Protein AF-A0AAW1QGI3-F1 (afdb_monomer)

Foldseek 3Di:
DDPVVVVVVVVVVVVVVVVVVVVVVVVVVVVVVVVVVPPDDDDDDDDDDDDDDDDDDDDDDDDDDDDDDDDDDDDDDDDDDDDDDDDDDDDDDDDDDDDDDDDDDDDDDDDDDDDDDPDDDDPDDDDDDPDCVVVVVVVVVVVPDDDDDPPPPPDDDDDDDDPPPVPVVVVVVVVVVVVVVVVVVVVVVVVVVVVVVVVVVVVVVVVVVVVVVVVVVVVVVVVVVVVVVVVVVVVVVVVVLVVLLVVLLVVLCVLCVPPPALCSSCVSVVQDQDPPDPDRDPVSSVVSLVVLLVVLPLVVCVVPPSNSSSNSVSSNVVSVVRVVD

Sequence (325 aa):
MNLGTICQDFMHQADALEELCGAYEAALCMVRGIGAKLQVEPGLGRPVAAAARAQPKPMKSQADTTTSIAPQAGGLESCVAAPTTAAQFGKGPASTAAGGPASQALNEPPGASDNAPPAATASGSGAFVPDRRAAAAKEAEAAKQAPSHPAGHVAMPAKVQTVQGGVVELQRETAWQEAGYAELEADEWERRRLEVARQAEEARRLKKQRRQAAETQQRLTARLEDHRAALAHQQSQAVEKDRLRTIVRQRLQKKVARAKTMHAVLCALGIPVAQGTLVVTKDLVQKAYKKALLQYHPDRHASKPLEVQIECEEIFKLLNSRAAR

Structure (mmCIF, N/CA/C/O backbone):
data_AF-A0AAW1QGI3-F1
#
_entry.id   AF-A0AAW1QGI3-F1
#
loop_
_atom_site.group_PDB
_atom_site.id
_atom_site.type_symbol
_atom_site.label_atom_id
_atom_site.label_alt_id
_atom_site.label_comp_id
_atom_site.label_asym_id
_atom_site.label_entity_id
_atom_site.label_seq_id
_atom_site.pdbx_PDB_ins_code
_atom_site.Cartn_x
_atom_site.Cartn_y
_atom_site.Cartn_z
_atom_site.occupancy
_atom_site.B_iso_or_equiv
_atom_site.auth_seq_id
_atom_site.auth_comp_id
_atom_site.auth_asym_id
_atom_site.auth_atom_id
_atom_site.pdbx_PDB_model_num
ATOM 1 N N . MET A 1 1 ? 19.479 19.349 30.904 1.00 54.00 1 MET A N 1
ATOM 2 C CA . MET A 1 1 ? 19.368 19.870 29.524 1.00 54.00 1 MET A CA 1
ATOM 3 C C . MET A 1 1 ? 18.654 21.207 29.604 1.00 54.00 1 MET A C 1
ATOM 5 O O . MET A 1 1 ? 17.590 21.262 30.208 1.00 54.00 1 MET A O 1
ATOM 9 N N . ASN A 1 2 ? 19.284 22.282 29.130 1.00 65.06 2 ASN A N 1
ATOM 10 C CA . ASN A 1 2 ? 18.757 23.643 29.252 1.00 65.06 2 ASN A CA 1
ATOM 11 C C . ASN A 1 2 ? 17.680 23.879 28.188 1.00 65.06 2 ASN A C 1
ATOM 13 O O . ASN A 1 2 ? 17.978 23.819 26.999 1.00 65.06 2 ASN A O 1
ATOM 17 N N . LEU A 1 3 ? 16.442 24.167 28.604 1.00 66.31 3 LEU A N 1
ATOM 18 C CA . LEU A 1 3 ? 15.338 24.451 27.675 1.00 66.31 3 LEU A CA 1
ATOM 19 C C . LEU A 1 3 ? 15.604 25.680 26.785 1.00 66.31 3 LEU A C 1
ATOM 21 O O . LEU A 1 3 ? 15.048 25.767 25.697 1.00 66.31 3 LEU A O 1
ATOM 25 N N . GLY A 1 4 ? 16.478 26.599 27.210 1.00 72.75 4 GLY A N 1
ATOM 26 C CA . GLY A 1 4 ? 16.831 27.787 26.426 1.00 72.75 4 GLY A CA 1
ATOM 27 C C . GLY A 1 4 ? 17.561 27.479 25.114 1.00 72.75 4 GLY A C 1
ATOM 28 O O . GLY A 1 4 ? 17.330 28.164 24.124 1.00 72.75 4 GLY A O 1
ATOM 29 N N . THR A 1 5 ? 18.387 26.429 25.075 1.00 70.44 5 THR A N 1
ATOM 30 C CA . THR A 1 5 ? 19.171 26.077 23.877 1.00 70.44 5 THR A CA 1
ATOM 31 C C . THR A 1 5 ? 18.285 25.452 22.795 1.00 70.44 5 THR A C 1
ATOM 33 O O . THR A 1 5 ? 18.429 25.763 21.622 1.00 70.44 5 THR A O 1
ATOM 36 N N . ILE A 1 6 ? 17.276 24.672 23.200 1.00 74.38 6 ILE A N 1
ATOM 37 C CA . ILE A 1 6 ? 16.330 24.025 22.275 1.00 74.38 6 ILE A CA 1
ATOM 38 C C . ILE A 1 6 ? 15.484 25.070 21.527 1.00 74.38 6 ILE A C 1
ATOM 40 O O . ILE A 1 6 ? 15.207 24.905 20.343 1.00 74.38 6 ILE A O 1
ATOM 44 N N . CYS A 1 7 ? 15.096 26.166 22.187 1.00 71.44 7 CYS A N 1
ATOM 45 C CA . CYS A 1 7 ? 14.336 27.231 21.528 1.00 71.44 7 CYS A CA 1
ATOM 46 C C . CYS A 1 7 ? 15.173 28.025 20.512 1.00 71.44 7 CYS A C 1
ATOM 48 O O . CYS A 1 7 ? 14.628 28.452 19.498 1.00 71.44 7 CYS A O 1
ATOM 50 N N . GLN A 1 8 ? 16.476 28.214 20.754 1.00 74.12 8 GLN A N 1
ATOM 51 C CA . GLN A 1 8 ? 17.360 28.891 19.795 1.00 74.12 8 GLN A CA 1
ATOM 52 C C . GLN A 1 8 ? 17.588 28.049 18.538 1.00 74.12 8 GLN A C 1
ATOM 54 O O . GLN A 1 8 ? 17.517 28.584 17.433 1.00 74.12 8 GLN A O 1
ATOM 59 N N . ASP A 1 9 ? 17.756 26.735 18.692 1.00 76.88 9 ASP A N 1
ATOM 60 C CA . ASP A 1 9 ? 17.926 25.827 17.554 1.00 76.88 9 ASP A CA 1
ATOM 61 C C . ASP A 1 9 ? 16.659 25.763 16.680 1.00 76.88 9 ASP A C 1
ATOM 63 O O . ASP A 1 9 ? 16.749 25.747 15.451 1.00 76.88 9 ASP A O 1
ATOM 67 N N . PHE A 1 10 ? 15.469 25.812 17.294 1.00 81.69 10 PHE A N 1
ATOM 68 C CA . PHE A 1 10 ? 14.198 25.870 16.563 1.00 81.69 10 PHE A CA 1
ATOM 69 C C . PHE A 1 10 ? 14.004 27.182 15.794 1.00 81.69 10 PHE A C 1
ATOM 71 O O . PHE A 1 10 ? 13.477 27.155 14.682 1.00 81.69 10 PHE A O 1
ATOM 78 N N . MET A 1 11 ? 14.429 28.320 16.354 1.00 79.31 11 MET A N 1
ATOM 79 C CA . MET A 1 11 ? 14.331 29.613 15.662 1.00 79.31 11 MET A CA 1
ATOM 80 C C . MET A 1 11 ? 15.295 29.678 14.472 1.00 79.31 11 MET A C 1
ATOM 82 O O . MET A 1 11 ? 14.885 30.056 13.381 1.00 79.31 11 MET A O 1
ATOM 86 N N . HIS A 1 12 ? 16.528 29.186 14.625 1.00 81.12 12 HIS A N 1
ATOM 87 C CA . HIS A 1 12 ? 17.472 29.113 13.506 1.00 81.12 12 HIS A CA 1
ATOM 88 C C . HIS A 1 12 ? 17.032 28.144 12.399 1.00 81.12 12 HIS A C 1
ATOM 90 O O . HIS A 1 12 ? 17.289 28.396 11.222 1.00 81.12 12 HIS A O 1
ATOM 96 N N . GLN A 1 13 ? 16.338 27.053 12.742 1.00 77.44 13 GLN A N 1
ATOM 97 C CA . GLN A 1 13 ? 15.732 26.177 11.737 1.00 77.44 13 GLN A CA 1
ATOM 98 C C . GLN A 1 13 ? 14.548 26.823 11.009 1.00 77.44 13 GLN A C 1
ATOM 100 O O . GLN A 1 13 ? 14.342 26.519 9.835 1.00 77.44 13 GLN A O 1
ATOM 105 N N . ALA A 1 14 ? 13.785 27.701 11.664 1.00 79.25 14 ALA A N 1
ATOM 106 C CA . ALA A 1 14 ? 12.694 28.427 11.018 1.00 79.25 14 ALA A CA 1
ATOM 107 C C . ALA A 1 14 ? 13.225 29.441 9.989 1.00 79.25 14 ALA A C 1
ATOM 109 O O . ALA A 1 14 ? 12.765 29.430 8.848 1.00 79.25 14 ALA A O 1
ATOM 110 N N . ASP A 1 15 ? 14.256 30.214 10.343 1.00 81.88 15 ASP A N 1
ATOM 111 C CA . ASP A 1 15 ? 14.869 31.201 9.439 1.00 81.88 15 ASP A CA 1
ATOM 112 C C . ASP A 1 15 ? 15.478 30.534 8.189 1.00 81.88 15 ASP A C 1
ATOM 114 O O . ASP A 1 15 ? 15.302 31.001 7.063 1.00 81.88 15 ASP A O 1
ATOM 118 N N . ALA A 1 16 ? 16.120 29.371 8.356 1.00 80.44 16 ALA A N 1
ATOM 119 C CA . ALA A 1 16 ? 16.678 28.608 7.237 1.00 80.44 16 ALA A CA 1
ATOM 120 C C . ALA A 1 16 ? 15.603 28.073 6.265 1.00 80.44 16 ALA A C 1
ATOM 122 O O . ALA A 1 16 ? 15.868 27.889 5.074 1.00 80.44 16 ALA A O 1
ATOM 123 N N . LEU A 1 17 ? 14.385 27.809 6.752 1.00 82.25 17 LEU A N 1
ATOM 124 C CA . LEU A 1 17 ? 13.274 27.360 5.910 1.00 82.25 17 LEU A CA 1
ATOM 125 C C . LEU A 1 17 ? 12.648 28.513 5.116 1.00 82.25 17 LEU A C 1
ATOM 127 O O . LEU A 1 17 ? 12.213 28.285 3.984 1.00 82.25 17 LEU A O 1
ATOM 131 N N . GLU A 1 18 ? 12.637 29.736 5.650 1.00 82.38 18 GLU A N 1
ATOM 132 C CA . GLU A 1 18 ? 12.154 30.911 4.915 1.00 82.38 18 GLU A CA 1
ATOM 133 C C . GLU A 1 18 ? 13.069 31.263 3.731 1.00 82.38 18 GLU A C 1
ATOM 135 O O . GLU A 1 18 ? 12.572 31.511 2.627 1.00 82.38 18 GLU A O 1
ATOM 140 N N . GLU A 1 19 ? 14.394 31.171 3.897 1.00 83.12 19 GLU A N 1
ATOM 141 C CA . GLU A 1 19 ? 15.346 31.389 2.794 1.00 83.12 19 GLU A CA 1
ATOM 142 C C . GLU A 1 19 ? 15.188 30.356 1.664 1.00 83.12 19 GLU A C 1
ATOM 144 O O . GLU A 1 19 ? 15.208 30.700 0.476 1.00 83.12 19 GLU A O 1
ATOM 149 N N . LEU A 1 20 ? 14.962 29.084 2.014 1.00 85.62 20 LEU A N 1
ATOM 150 C CA . LEU A 1 20 ? 14.713 28.019 1.037 1.00 85.62 20 LEU A CA 1
ATOM 151 C C . LEU A 1 20 ? 13.386 28.210 0.292 1.00 85.62 20 LEU A C 1
ATOM 153 O O . LEU A 1 20 ? 13.306 27.925 -0.908 1.00 85.62 20 LEU A O 1
ATOM 157 N N . CYS A 1 21 ? 12.356 28.714 0.975 1.00 82.50 21 CYS A N 1
ATOM 158 C CA . CYS A 1 21 ? 11.059 28.992 0.365 1.00 82.50 21 CYS A CA 1
ATOM 159 C C . CYS A 1 21 ? 11.164 30.135 -0.661 1.00 82.50 21 CYS A C 1
ATOM 161 O O . CYS A 1 21 ? 10.692 29.998 -1.793 1.00 82.50 21 CYS A O 1
ATOM 163 N N . GLY A 1 22 ? 11.886 31.212 -0.325 1.00 85.31 22 GLY A N 1
ATOM 164 C CA . GLY A 1 22 ? 12.140 32.326 -1.246 1.00 85.31 22 GLY A CA 1
ATOM 165 C C . GLY A 1 22 ? 12.940 31.916 -2.490 1.00 85.31 22 GLY A C 1
ATOM 166 O O . GLY A 1 22 ? 12.602 32.302 -3.614 1.00 85.31 22 GLY A O 1
ATOM 167 N N . ALA A 1 23 ? 13.961 31.068 -2.325 1.00 84.19 23 ALA A N 1
ATOM 168 C CA . ALA A 1 23 ? 14.739 30.543 -3.449 1.00 84.19 23 ALA A CA 1
ATOM 169 C C . ALA A 1 23 ? 13.893 29.667 -4.397 1.00 84.19 23 ALA A C 1
ATOM 171 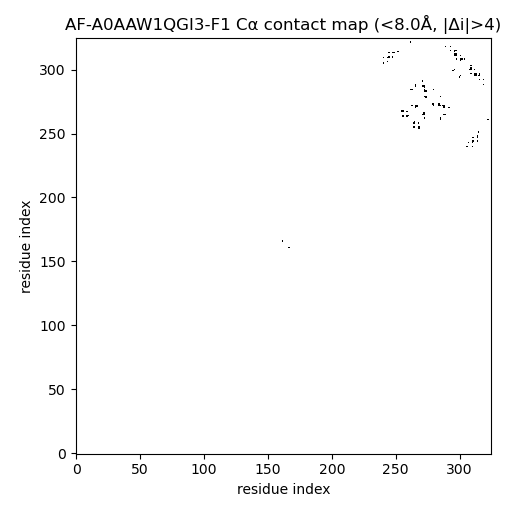O O . ALA A 1 23 ? 14.067 29.715 -5.620 1.00 84.19 23 ALA A O 1
ATOM 172 N N . TYR A 1 24 ? 12.947 28.895 -3.852 1.00 86.75 24 TYR A N 1
ATOM 173 C CA . TYR A 1 24 ? 12.042 28.054 -4.637 1.00 86.75 24 TYR A CA 1
ATOM 174 C C . TYR A 1 24 ? 11.044 28.879 -5.466 1.00 86.75 24 TYR A C 1
ATOM 176 O O . TYR A 1 24 ? 10.828 28.583 -6.646 1.00 86.75 24 TYR A O 1
ATOM 184 N N . GLU A 1 25 ? 10.486 29.955 -4.905 1.00 84.81 25 GLU A N 1
ATOM 185 C CA . GLU A 1 25 ? 9.600 30.859 -5.651 1.00 84.81 25 GLU A CA 1
ATOM 186 C C . GLU A 1 25 ? 10.334 31.600 -6.778 1.00 84.81 25 GLU A C 1
ATOM 188 O O . GLU A 1 25 ? 9.817 31.692 -7.898 1.00 84.81 25 GLU A O 1
ATOM 193 N N . ALA A 1 26 ? 11.570 32.048 -6.536 1.00 81.12 26 ALA A N 1
ATOM 194 C CA . ALA A 1 26 ? 12.405 32.660 -7.568 1.00 81.12 26 ALA A CA 1
ATOM 195 C C . ALA A 1 26 ? 12.704 31.683 -8.725 1.00 81.12 26 ALA A C 1
ATOM 197 O O . ALA A 1 26 ? 12.610 32.052 -9.902 1.00 81.12 26 ALA A O 1
ATOM 198 N N . ALA A 1 27 ? 12.989 30.414 -8.411 1.00 82.75 27 ALA A N 1
ATOM 199 C CA . ALA A 1 27 ? 13.203 29.369 -9.410 1.00 82.75 27 ALA A CA 1
ATOM 200 C C . ALA A 1 27 ? 11.931 29.067 -10.226 1.00 82.75 27 ALA A C 1
ATOM 202 O O . ALA A 1 27 ? 11.991 28.949 -11.453 1.00 82.75 27 ALA A O 1
ATOM 203 N N . LEU A 1 28 ? 10.760 29.008 -9.582 1.00 84.06 28 LEU A N 1
ATOM 204 C CA . LEU A 1 28 ? 9.477 28.846 -10.276 1.00 84.06 28 LEU A CA 1
ATOM 205 C C . LEU A 1 28 ? 9.153 30.033 -11.194 1.00 84.06 28 LEU A C 1
ATOM 207 O O . LEU A 1 28 ? 8.600 29.836 -12.281 1.00 84.06 28 LEU A O 1
ATOM 211 N N . CYS A 1 29 ? 9.519 31.252 -10.795 1.00 75.25 29 CYS A N 1
ATOM 212 C CA . CYS A 1 29 ? 9.342 32.450 -11.612 1.00 75.25 29 CYS A CA 1
ATOM 213 C C . CYS A 1 29 ? 10.217 32.406 -12.880 1.00 75.25 29 CYS A C 1
ATOM 215 O O . CYS A 1 29 ? 9.732 32.695 -13.975 1.00 75.25 29 CYS A O 1
ATOM 217 N N . MET A 1 30 ? 11.463 31.926 -12.773 1.00 78.69 30 MET A N 1
ATOM 218 C CA . MET A 1 30 ? 12.348 31.713 -13.929 1.00 78.69 30 MET A CA 1
ATOM 219 C C . MET A 1 30 ? 11.793 30.666 -14.907 1.00 78.69 30 MET A C 1
ATOM 221 O O . MET A 1 30 ? 11.781 30.894 -16.117 1.00 78.69 30 MET A O 1
ATOM 225 N N . VAL A 1 31 ? 11.269 29.543 -14.404 1.00 73.75 31 VAL A N 1
ATOM 226 C CA . VAL A 1 31 ? 10.672 28.494 -15.254 1.00 73.75 31 VAL A CA 1
ATOM 227 C C . VAL A 1 31 ? 9.411 29.001 -15.964 1.00 73.75 31 VAL A C 1
ATOM 229 O O . VAL A 1 31 ? 9.215 28.729 -17.150 1.00 73.75 31 VAL A O 1
ATOM 232 N N . ARG A 1 32 ? 8.575 29.797 -15.284 1.00 75.81 32 ARG A N 1
ATOM 233 C CA . ARG A 1 32 ? 7.386 30.420 -15.894 1.00 75.81 32 ARG A CA 1
ATOM 234 C C . ARG A 1 32 ? 7.742 31.502 -16.917 1.00 75.81 32 ARG A C 1
ATOM 236 O O . ARG A 1 32 ? 7.089 31.576 -17.957 1.00 75.81 32 ARG A O 1
ATOM 243 N N . GLY A 1 33 ? 8.796 32.284 -16.680 1.00 63.44 33 GLY A N 1
ATOM 244 C CA . GLY A 1 33 ? 9.284 33.301 -17.617 1.00 63.44 33 GLY A CA 1
ATOM 245 C C . GLY A 1 33 ? 9.781 32.724 -18.949 1.00 63.44 33 GLY A C 1
ATOM 246 O O . GLY A 1 33 ? 9.613 33.353 -19.994 1.00 63.44 33 GLY A O 1
ATOM 247 N N . ILE A 1 34 ? 10.318 31.499 -18.944 1.00 60.97 34 ILE A N 1
ATOM 248 C CA . ILE A 1 34 ? 10.750 30.800 -20.167 1.00 60.97 34 ILE A CA 1
ATOM 249 C C . ILE A 1 34 ? 9.542 30.342 -21.010 1.00 60.97 34 ILE A C 1
ATOM 251 O O . ILE A 1 34 ? 9.609 30.358 -22.238 1.00 60.97 34 ILE A O 1
ATOM 255 N N . GLY A 1 35 ? 8.405 30.018 -20.382 1.00 51.53 35 GLY A N 1
ATOM 256 C CA . GLY A 1 35 ? 7.177 29.619 -21.084 1.00 51.53 35 GLY A CA 1
ATOM 257 C C . GLY A 1 35 ? 6.480 30.755 -21.845 1.00 51.53 35 GLY A C 1
ATOM 258 O O . GLY A 1 35 ? 5.826 30.502 -22.853 1.00 51.53 35 GLY A O 1
ATOM 259 N N . ALA A 1 36 ? 6.651 32.010 -21.418 1.00 55.69 36 ALA A N 1
ATOM 260 C CA . ALA A 1 36 ? 5.991 33.163 -22.038 1.00 55.69 36 ALA A CA 1
ATOM 261 C C . ALA A 1 36 ? 6.662 33.654 -23.340 1.00 55.69 36 ALA A C 1
ATOM 263 O O . ALA A 1 36 ? 6.043 34.396 -24.098 1.00 55.69 36 ALA A O 1
ATOM 264 N N . LYS A 1 37 ? 7.902 33.229 -23.634 1.00 53.12 37 LYS A N 1
ATOM 265 C CA . LYS A 1 37 ? 8.626 33.587 -24.874 1.00 53.12 37 LYS A CA 1
ATOM 266 C C . LYS A 1 37 ? 8.434 32.599 -26.032 1.00 53.12 37 LYS A C 1
ATOM 268 O O . LYS A 1 37 ? 8.960 32.833 -27.114 1.00 53.12 37 LYS A O 1
ATOM 273 N N . LEU A 1 38 ? 7.656 31.534 -25.837 1.00 52.31 38 LEU A N 1
ATOM 274 C CA . LEU A 1 38 ? 7.237 30.599 -26.888 1.00 52.31 38 LEU A CA 1
ATOM 275 C C . LEU A 1 38 ? 5.790 30.892 -27.324 1.00 52.31 38 LEU A C 1
ATOM 277 O O . LEU A 1 38 ? 4.951 29.997 -27.375 1.00 52.31 38 LEU A O 1
ATOM 281 N N . GLN A 1 39 ? 5.477 32.155 -27.631 1.00 48.75 39 GLN A N 1
ATOM 282 C CA . GLN A 1 39 ? 4.303 32.452 -28.450 1.00 48.75 39 GLN A CA 1
ATOM 283 C C . GLN A 1 39 ? 4.646 32.123 -29.903 1.00 48.75 39 GLN A C 1
ATOM 285 O O . GLN A 1 39 ? 5.438 32.792 -30.559 1.00 48.75 39 GLN A O 1
ATOM 290 N N . VAL A 1 40 ? 4.088 31.004 -30.350 1.00 51.16 40 VAL A N 1
ATOM 291 C CA . VAL A 1 40 ? 4.116 30.521 -31.725 1.00 51.16 40 VAL A CA 1
ATOM 292 C C . VAL A 1 40 ? 3.245 31.449 -32.573 1.00 51.16 40 VAL A C 1
ATOM 294 O O . VAL A 1 40 ? 2.032 31.510 -32.381 1.00 51.16 40 VAL A O 1
ATOM 297 N N . GLU A 1 41 ? 3.876 32.162 -33.502 1.00 49.34 41 GLU A N 1
ATOM 298 C CA . GLU A 1 41 ? 3.230 32.920 -34.578 1.00 49.34 41 GLU A CA 1
ATOM 299 C C . GLU A 1 41 ? 2.279 32.012 -35.392 1.00 49.34 41 GLU A C 1
ATOM 301 O O . GLU A 1 41 ? 2.723 30.990 -35.932 1.00 49.34 41 GLU A O 1
ATOM 306 N N . PRO A 1 42 ? 0.978 32.339 -35.520 1.00 59.81 42 PRO A N 1
ATOM 307 C CA . PRO A 1 42 ? 0.049 31.572 -36.338 1.00 59.81 42 PRO A CA 1
ATOM 308 C C . PRO A 1 42 ? 0.119 32.062 -37.791 1.00 59.81 42 PRO A C 1
ATOM 310 O O . PRO A 1 42 ? -0.589 32.984 -38.187 1.00 59.81 42 PRO A O 1
ATOM 313 N N . GLY A 1 43 ? 0.975 31.440 -38.606 1.00 49.78 43 GLY A N 1
ATOM 314 C CA . GLY A 1 43 ? 1.178 31.837 -40.000 1.00 49.78 43 GLY A CA 1
ATOM 315 C C . GLY A 1 43 ? 1.169 30.674 -40.992 1.00 49.78 43 GLY A C 1
ATOM 316 O O . GLY A 1 43 ? 2.068 29.842 -40.979 1.00 49.78 43 GLY A O 1
ATOM 317 N N . LEU A 1 44 ? 0.199 30.722 -41.916 1.00 46.44 44 LEU A N 1
ATOM 318 C CA . LEU A 1 44 ? 0.128 30.033 -43.219 1.00 46.44 44 LEU A CA 1
ATOM 319 C C . LEU A 1 44 ? -0.379 28.579 -43.233 1.00 46.44 44 LEU A C 1
ATOM 321 O O . LEU A 1 44 ? 0.362 27.606 -43.362 1.00 46.44 44 LEU A O 1
ATOM 325 N N . GLY A 1 45 ? -1.709 28.462 -43.247 1.00 41.31 45 GLY A N 1
ATOM 326 C CA . GLY A 1 45 ? -2.412 27.272 -43.714 1.00 41.31 45 GLY A CA 1
ATOM 327 C C . GLY A 1 45 ? -2.228 27.050 -45.220 1.00 41.31 45 GLY A C 1
ATOM 328 O O . GLY A 1 45 ? -2.564 27.906 -46.037 1.00 41.31 45 GLY A O 1
ATOM 329 N N . ARG A 1 46 ? -1.729 25.865 -45.587 1.00 47.00 46 ARG A N 1
ATOM 330 C CA . ARG A 1 46 ? -1.871 25.282 -46.929 1.00 47.00 46 ARG A CA 1
ATOM 331 C C . ARG A 1 46 ? -3.159 24.449 -46.980 1.00 47.00 46 ARG A C 1
ATOM 333 O O . ARG A 1 46 ? -3.359 23.631 -46.082 1.00 47.00 46 ARG A O 1
ATOM 340 N N . PRO A 1 47 ? -4.003 24.580 -48.018 1.00 53.56 47 PRO A N 1
ATOM 341 C CA . PRO A 1 47 ? -5.160 23.710 -48.186 1.00 53.56 47 PRO A CA 1
ATOM 342 C C . PRO A 1 47 ? -4.705 22.315 -48.638 1.00 53.56 47 PRO A C 1
ATOM 344 O O . PRO A 1 47 ? -4.126 22.153 -49.712 1.00 53.56 47 PRO A O 1
ATOM 347 N N . VAL A 1 48 ? -4.960 21.300 -47.810 1.00 48.09 48 VAL A N 1
ATOM 348 C CA . VAL A 1 48 ? -4.807 19.890 -48.191 1.00 48.09 48 VAL A CA 1
ATOM 349 C C . VAL A 1 48 ? -6.106 19.445 -48.851 1.00 48.09 48 VAL A C 1
ATOM 351 O O . VAL A 1 48 ? -7.179 19.509 -48.252 1.00 48.09 48 VAL A O 1
ATOM 354 N N . ALA A 1 49 ? -5.990 19.031 -50.109 1.00 42.12 49 ALA A N 1
ATOM 355 C CA . ALA A 1 49 ? -7.075 18.510 -50.920 1.00 42.12 49 ALA A CA 1
ATOM 356 C C . ALA A 1 49 ? -7.763 17.312 -50.244 1.00 42.12 49 ALA A C 1
ATOM 358 O O . ALA A 1 49 ? -7.117 16.388 -49.746 1.00 42.12 49 ALA A O 1
ATOM 359 N N . ALA A 1 50 ? -9.094 17.342 -50.263 1.00 47.91 50 ALA A N 1
ATOM 360 C CA . ALA A 1 50 ? -9.966 16.283 -49.792 1.00 47.91 50 ALA A CA 1
ATOM 361 C C . ALA A 1 50 ? -9.792 15.014 -50.646 1.00 47.91 50 ALA A C 1
ATOM 363 O O . ALA A 1 50 ? -10.280 14.935 -51.772 1.00 47.91 50 ALA A O 1
ATOM 364 N N . ALA A 1 51 ? -9.115 14.005 -50.096 1.00 43.72 51 ALA A N 1
ATOM 365 C CA . ALA A 1 51 ? -9.139 12.652 -50.633 1.00 43.72 51 ALA A CA 1
ATOM 366 C C . ALA A 1 51 ? -10.414 11.946 -50.146 1.00 43.72 51 ALA A C 1
ATOM 368 O O . ALA A 1 51 ? -10.612 11.717 -48.951 1.00 43.72 51 ALA A O 1
ATOM 369 N N . ALA A 1 52 ? -11.294 11.646 -51.099 1.00 44.56 52 ALA A N 1
ATOM 370 C CA . ALA A 1 52 ? -12.565 10.972 -50.907 1.00 44.56 52 ALA A CA 1
ATOM 371 C C . ALA A 1 52 ? -12.396 9.615 -50.200 1.00 44.56 52 ALA A C 1
ATOM 373 O O . ALA A 1 52 ? -11.658 8.732 -50.638 1.00 44.56 52 ALA A O 1
ATOM 374 N N . ARG A 1 53 ? -13.126 9.455 -49.097 1.00 46.34 53 ARG A N 1
ATOM 375 C CA . ARG A 1 53 ? -13.210 8.236 -48.293 1.00 46.34 53 ARG A CA 1
ATOM 376 C C . ARG A 1 53 ? -14.144 7.245 -48.995 1.00 46.34 53 ARG A C 1
ATOM 378 O O . ARG A 1 53 ? -15.361 7.401 -48.952 1.00 46.34 53 ARG A O 1
ATOM 385 N N . ALA A 1 54 ? -13.571 6.241 -49.655 1.00 51.00 54 ALA A N 1
ATOM 386 C CA . ALA A 1 54 ? -14.311 5.116 -50.215 1.00 51.00 54 ALA A CA 1
ATOM 387 C C . ALA A 1 54 ? -14.922 4.262 -49.087 1.00 51.00 54 ALA A C 1
ATOM 389 O O . ALA A 1 54 ? -14.224 3.807 -48.181 1.00 51.00 54 ALA A O 1
ATOM 390 N N . GLN A 1 55 ? -16.240 4.073 -49.141 1.00 55.00 55 GLN A N 1
ATOM 391 C CA . GLN A 1 55 ? -17.011 3.193 -48.260 1.00 55.00 55 GLN A CA 1
ATOM 392 C C . GLN A 1 55 ? -16.770 1.717 -48.641 1.00 55.00 55 GLN A C 1
ATOM 394 O O . GLN A 1 55 ? -16.867 1.388 -49.828 1.00 55.00 55 GLN A O 1
ATOM 399 N N . PRO A 1 56 ? -16.503 0.801 -47.691 1.00 56.22 56 PRO A N 1
ATOM 400 C CA . PRO A 1 56 ? -16.500 -0.630 -47.977 1.00 56.22 56 PRO A CA 1
ATOM 401 C C . PRO A 1 56 ? -17.933 -1.177 -48.116 1.00 56.22 56 PRO A C 1
ATOM 403 O O . PRO A 1 56 ? -18.813 -0.894 -47.305 1.00 56.22 56 PRO A O 1
ATOM 406 N N . LYS A 1 57 ? -18.156 -1.974 -49.171 1.00 62.47 57 LYS A N 1
ATOM 407 C CA . LYS A 1 57 ? -19.415 -2.676 -49.482 1.00 62.47 57 LYS A CA 1
ATOM 408 C C . LYS A 1 57 ? -19.731 -3.763 -48.434 1.00 62.47 57 LYS A C 1
ATOM 410 O O . LYS A 1 57 ? -18.805 -4.454 -48.010 1.00 62.47 57 LYS A O 1
ATOM 415 N N . PRO A 1 58 ? -21.010 -3.999 -48.084 1.00 58.25 58 PRO A N 1
ATOM 416 C CA . PRO A 1 58 ? -21.404 -5.112 -47.221 1.00 58.25 58 PRO A CA 1
ATOM 417 C C . PRO A 1 58 ? -21.348 -6.450 -47.979 1.00 58.25 58 PRO A C 1
ATOM 419 O O . PRO A 1 58 ? -21.888 -6.578 -49.082 1.00 58.25 58 PRO A O 1
ATOM 422 N N . MET A 1 59 ? -20.688 -7.451 -47.388 1.00 53.88 59 MET A N 1
ATOM 423 C CA . MET A 1 59 ? -20.671 -8.823 -47.899 1.00 53.88 59 MET A CA 1
ATOM 424 C C . MET A 1 59 ? -21.979 -9.542 -47.562 1.00 53.88 59 MET A C 1
ATOM 426 O O . MET A 1 59 ? -22.515 -9.429 -46.462 1.00 53.88 59 MET A O 1
ATOM 430 N N . LYS A 1 60 ? -22.479 -10.273 -48.559 1.00 50.09 60 LYS A N 1
ATOM 431 C CA . LYS A 1 60 ? -23.688 -11.092 -48.528 1.00 50.09 60 LYS A CA 1
ATOM 432 C C . LYS A 1 60 ? -23.479 -12.315 -47.632 1.00 50.09 60 LYS A C 1
ATOM 434 O O . LYS A 1 60 ? -22.510 -13.047 -47.805 1.00 50.09 60 LYS A O 1
ATOM 439 N N . SER A 1 61 ? -24.426 -12.544 -46.730 1.00 52.31 61 SER A N 1
ATOM 440 C CA . SER A 1 61 ? -24.633 -13.799 -46.013 1.00 52.31 61 SER A CA 1
ATOM 441 C C . SER A 1 61 ? -25.114 -14.884 -46.980 1.00 52.31 61 SER A C 1
ATOM 443 O O . SER A 1 61 ? -26.130 -14.690 -47.651 1.00 52.31 61 SER A O 1
ATOM 445 N N . GLN A 1 62 ? -24.417 -16.017 -47.036 1.00 44.78 62 GLN A N 1
ATOM 446 C CA . GLN A 1 62 ? -24.963 -17.261 -47.579 1.00 44.78 62 GLN A CA 1
ATOM 447 C C . GLN A 1 62 ? -25.273 -18.213 -46.428 1.00 44.78 62 GLN A C 1
ATOM 449 O O . GLN A 1 62 ? -24.456 -18.414 -45.530 1.00 44.78 62 GLN A O 1
ATOM 454 N N . ALA A 1 63 ? -26.502 -18.712 -46.465 1.00 47.84 63 ALA A N 1
ATOM 455 C CA . ALA A 1 63 ? -27.034 -19.762 -45.627 1.00 47.84 63 ALA A CA 1
ATOM 456 C C . ALA A 1 63 ? -26.681 -21.149 -46.198 1.00 47.84 63 ALA A C 1
ATOM 458 O O . ALA A 1 63 ? -26.203 -21.265 -47.325 1.00 47.84 63 ALA A O 1
ATOM 459 N N . ASP A 1 64 ? -27.021 -22.154 -45.390 1.00 42.59 64 ASP A N 1
ATOM 460 C CA . ASP A 1 64 ? -27.267 -23.558 -45.727 1.00 42.59 64 ASP A CA 1
ATOM 461 C C . ASP A 1 64 ? -26.054 -24.492 -45.833 1.00 42.59 64 ASP A C 1
ATOM 463 O O . ASP A 1 64 ? -25.320 -24.509 -46.813 1.00 42.59 64 ASP A O 1
ATOM 467 N N . THR A 1 65 ? -25.916 -25.377 -44.838 1.00 47.16 65 THR A N 1
ATOM 468 C CA . THR A 1 65 ? -25.966 -26.834 -45.062 1.00 47.16 65 THR A CA 1
ATOM 469 C C . THR A 1 65 ? -26.294 -27.537 -43.744 1.00 47.16 65 THR A C 1
ATOM 471 O O . THR A 1 65 ? -25.500 -27.598 -42.806 1.00 47.16 65 THR A O 1
ATOM 474 N N . THR A 1 66 ? -27.507 -28.066 -43.702 1.00 45.09 66 THR A N 1
ATOM 475 C CA . THR A 1 66 ? -28.063 -28.991 -42.719 1.00 45.09 66 THR A CA 1
ATOM 476 C C . THR A 1 66 ? -27.559 -30.401 -43.043 1.00 45.09 66 THR A C 1
ATOM 478 O O . THR A 1 66 ? -27.849 -30.898 -44.127 1.00 45.09 66 THR A O 1
ATOM 481 N N . THR A 1 67 ? -26.874 -31.079 -42.116 1.00 51.69 67 THR A N 1
ATOM 482 C CA . THR A 1 67 ? -26.680 -32.540 -42.193 1.00 51.69 67 THR A CA 1
ATOM 483 C C . THR A 1 67 ? -27.185 -33.192 -40.916 1.00 51.69 67 THR A C 1
ATOM 485 O O . THR A 1 67 ? -26.626 -33.052 -39.832 1.00 51.69 67 THR A O 1
ATOM 488 N N . SER A 1 68 ? -28.298 -33.886 -41.119 1.00 41.06 68 SER A N 1
ATOM 489 C CA . SER A 1 68 ? -29.006 -34.808 -40.243 1.00 41.06 68 SER A CA 1
ATOM 490 C C . SER A 1 68 ? -28.224 -36.111 -40.075 1.00 41.06 68 SER A C 1
ATOM 492 O O . SER A 1 68 ? -27.910 -36.737 -41.084 1.00 41.06 68 SER A O 1
ATOM 494 N N . ILE A 1 69 ? -27.978 -36.552 -38.834 1.00 44.62 69 ILE A N 1
ATOM 495 C CA . ILE A 1 69 ? -27.829 -37.976 -38.487 1.00 44.62 69 ILE A CA 1
ATOM 496 C C . ILE A 1 69 ? -28.502 -38.208 -37.125 1.00 44.62 69 ILE A C 1
ATOM 498 O O . ILE A 1 69 ? -28.152 -37.591 -36.121 1.00 44.62 69 ILE A O 1
ATOM 502 N N . ALA A 1 70 ? -29.506 -39.082 -37.139 1.00 48.03 70 ALA A N 1
ATOM 503 C CA . ALA A 1 70 ? -30.330 -39.529 -36.019 1.00 48.03 70 ALA A CA 1
ATOM 504 C C . ALA A 1 70 ? -29.776 -40.853 -35.408 1.00 48.03 70 ALA A C 1
ATOM 506 O O . ALA A 1 70 ? -28.786 -41.383 -35.914 1.00 48.03 70 ALA A O 1
ATOM 507 N N . PRO A 1 71 ? -30.370 -41.379 -34.315 1.00 59.81 71 PRO A N 1
ATOM 508 C CA . PRO A 1 71 ? -29.688 -42.186 -33.299 1.00 59.81 71 PRO A CA 1
ATOM 509 C C . PRO A 1 71 ? -29.825 -43.707 -33.489 1.00 59.81 71 PRO A C 1
ATOM 511 O O . PRO A 1 71 ? -30.723 -44.182 -34.181 1.00 59.81 71 PRO A O 1
ATOM 514 N N . GLN A 1 72 ? -28.997 -44.476 -32.772 1.00 48.31 72 GLN A N 1
ATOM 515 C CA . GLN A 1 72 ? -29.276 -45.881 -32.465 1.00 48.31 72 GLN A CA 1
ATOM 516 C C . GLN A 1 72 ? -29.222 -46.150 -30.960 1.00 48.31 72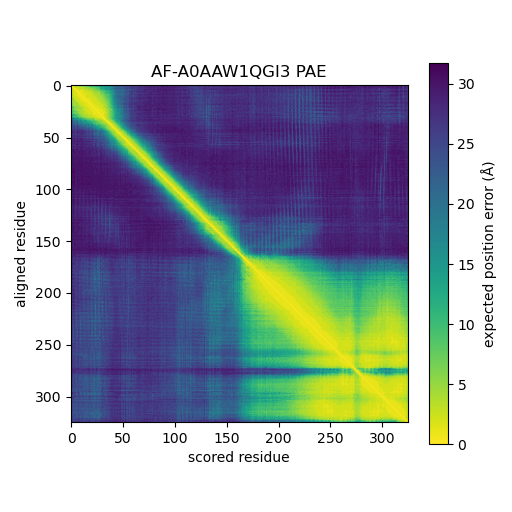 GLN A C 1
ATOM 518 O O . GLN A 1 72 ? -28.388 -45.618 -30.231 1.00 48.31 72 GLN A O 1
ATOM 523 N N . ALA A 1 73 ? -30.181 -46.969 -30.543 1.00 47.19 73 ALA A N 1
ATOM 524 C CA . ALA A 1 73 ? -30.446 -47.455 -29.204 1.00 47.19 73 ALA A CA 1
ATOM 525 C C . ALA A 1 73 ? -29.892 -48.878 -29.005 1.00 47.19 73 ALA A C 1
ATOM 527 O O . ALA A 1 73 ? -29.647 -49.592 -29.974 1.00 47.19 73 ALA A O 1
ATOM 528 N N . GLY A 1 74 ? -29.823 -49.299 -27.736 1.00 37.56 74 GLY A N 1
ATOM 529 C CA . GLY A 1 74 ? -29.571 -50.674 -27.277 1.00 37.56 74 GLY A CA 1
ATOM 530 C C . GLY A 1 74 ? -28.220 -50.795 -26.564 1.00 37.56 74 GLY A C 1
ATOM 531 O O . GLY A 1 74 ? -27.231 -50.271 -27.046 1.00 37.56 74 GLY A O 1
ATOM 532 N N . GLY A 1 75 ? -28.069 -51.429 -25.405 1.00 34.81 75 GLY A N 1
ATOM 533 C CA . GLY A 1 75 ? -28.976 -52.171 -24.539 1.00 34.81 75 GLY A CA 1
ATOM 534 C C . GLY A 1 75 ? -28.152 -52.777 -23.386 1.00 34.81 75 GLY A C 1
ATOM 535 O O . GLY A 1 75 ? -26.990 -53.102 -23.584 1.00 34.81 75 GLY A O 1
ATOM 536 N N . LEU A 1 76 ? -28.768 -52.833 -22.199 1.00 40.81 76 LEU A N 1
ATOM 537 C CA . LEU A 1 76 ? -28.666 -53.841 -21.124 1.00 40.81 76 LEU A CA 1
ATOM 538 C C . LEU A 1 76 ? -27.336 -54.593 -20.911 1.00 40.81 76 LEU A C 1
ATOM 540 O O . LEU A 1 76 ? -27.022 -55.411 -21.753 1.00 40.81 76 LEU A O 1
ATOM 544 N N . GLU A 1 77 ? -26.712 -54.439 -19.729 1.00 45.81 77 GLU A N 1
ATOM 545 C CA . GLU A 1 77 ? -26.277 -55.486 -18.756 1.00 45.81 77 GLU A CA 1
ATOM 546 C C . GLU A 1 77 ? -25.953 -54.730 -17.434 1.00 45.81 77 GLU A C 1
ATOM 548 O O . GLU A 1 77 ? -25.145 -53.810 -17.435 1.00 45.81 77 GLU A O 1
ATOM 553 N N . SER A 1 78 ? -26.701 -54.800 -16.324 1.00 42.47 78 SER A N 1
ATOM 554 C CA . SER A 1 78 ? -26.912 -55.898 -15.365 1.00 42.47 78 SER A CA 1
ATOM 555 C C . SER A 1 78 ? -25.623 -56.553 -14.854 1.00 42.47 78 SER A C 1
ATOM 557 O O . SER A 1 78 ? -25.194 -57.542 -15.429 1.00 42.47 78 SER A O 1
ATOM 559 N N . CYS A 1 79 ? -25.094 -56.093 -13.711 1.00 39.34 79 CYS A N 1
ATOM 560 C CA . CYS A 1 79 ? -24.415 -56.951 -12.731 1.00 39.34 79 CYS A CA 1
ATOM 561 C C . CYS A 1 79 ? -24.549 -56.365 -11.316 1.00 39.34 79 CYS A C 1
ATOM 563 O O . CYS A 1 79 ? -24.139 -55.244 -11.025 1.00 39.34 79 CYS A O 1
ATOM 565 N N . VAL A 1 80 ? -25.159 -57.172 -10.457 1.00 43.97 80 VAL A N 1
ATOM 566 C CA . VAL A 1 80 ? -25.419 -56.986 -9.031 1.00 43.97 80 VAL A CA 1
ATOM 567 C C . VAL A 1 80 ? -24.320 -57.727 -8.267 1.00 43.97 80 VAL A C 1
ATOM 569 O O . VAL A 1 80 ? -24.116 -58.899 -8.561 1.00 43.97 80 VAL A O 1
ATOM 572 N N . ALA A 1 81 ? -23.668 -57.111 -7.273 1.00 39.06 81 ALA A N 1
ATOM 573 C CA . ALA A 1 81 ? -23.076 -57.824 -6.128 1.00 39.06 81 ALA A CA 1
ATOM 574 C C . ALA A 1 81 ? -22.644 -56.863 -4.997 1.00 39.06 81 ALA A C 1
ATOM 576 O O . ALA A 1 81 ? -21.656 -56.150 -5.107 1.00 39.06 81 ALA A O 1
ATOM 577 N N . ALA A 1 82 ? -23.475 -56.869 -3.953 1.00 43.72 82 ALA A N 1
ATOM 578 C CA . ALA A 1 82 ? -23.294 -56.751 -2.497 1.00 43.72 82 ALA A CA 1
ATOM 579 C C . ALA A 1 82 ? -21.990 -56.236 -1.799 1.00 43.72 82 ALA A C 1
ATOM 581 O O . ALA A 1 82 ? -20.892 -56.311 -2.342 1.00 43.72 82 ALA A O 1
ATOM 582 N N . PRO A 1 83 ? -22.120 -55.789 -0.520 1.00 62.62 83 PRO A N 1
ATOM 583 C CA . PRO A 1 83 ? -21.074 -55.153 0.291 1.00 62.62 83 PRO A CA 1
ATOM 584 C C . PRO A 1 83 ? -20.418 -56.086 1.339 1.00 62.62 83 PRO A C 1
ATOM 586 O O . PRO A 1 83 ? -21.052 -57.011 1.840 1.00 62.62 83 PRO A O 1
ATOM 589 N N . THR A 1 84 ? -19.190 -55.753 1.760 1.00 45.84 84 THR A N 1
ATOM 590 C CA . THR A 1 84 ? -18.472 -56.346 2.915 1.00 45.84 84 THR A CA 1
ATOM 591 C C . THR A 1 84 ? -17.700 -55.212 3.609 1.00 45.84 84 THR A C 1
ATOM 593 O O . THR A 1 84 ? -16.874 -54.566 2.976 1.00 45.84 84 THR A O 1
ATOM 596 N N . THR A 1 85 ? -18.135 -54.690 4.759 1.00 38.91 85 THR A N 1
ATOM 597 C CA . THR A 1 85 ? -17.911 -55.140 6.156 1.00 38.91 85 THR A CA 1
ATOM 598 C C . THR A 1 85 ? -16.486 -54.899 6.694 1.00 38.91 85 THR A C 1
ATOM 600 O O . THR A 1 85 ? -15.542 -55.567 6.304 1.00 38.91 85 THR A O 1
ATOM 603 N N . ALA A 1 86 ? -16.420 -53.958 7.650 1.00 40.03 86 ALA A N 1
ATOM 604 C CA . ALA A 1 86 ? -15.639 -53.898 8.901 1.00 40.03 86 ALA A CA 1
ATOM 605 C C . ALA A 1 86 ? -14.116 -54.174 8.953 1.00 40.03 86 ALA A C 1
ATOM 607 O O . ALA A 1 86 ? -13.669 -55.295 8.758 1.00 40.03 86 ALA A O 1
ATOM 608 N N . ALA A 1 87 ? -13.376 -53.173 9.454 1.00 43.91 87 ALA A N 1
ATOM 609 C CA . ALA A 1 87 ? -12.291 -53.244 10.461 1.00 43.91 87 ALA A CA 1
ATOM 610 C C . ALA A 1 87 ? -11.876 -51.777 10.753 1.00 43.91 87 ALA A C 1
ATOM 612 O O . ALA A 1 87 ? -11.594 -51.045 9.813 1.00 43.91 87 ALA A O 1
ATOM 613 N N . GLN A 1 88 ? -12.026 -51.147 11.928 1.00 47.03 88 GLN A N 1
ATOM 614 C CA . GLN A 1 88 ? -11.500 -51.410 13.280 1.00 47.03 88 GLN A CA 1
ATOM 615 C C . GLN A 1 88 ? -9.985 -51.675 13.360 1.00 47.03 88 GLN A C 1
ATOM 617 O O . GLN A 1 88 ? -9.452 -52.456 12.587 1.00 47.03 88 GLN A O 1
ATOM 622 N N . PHE A 1 89 ? -9.371 -51.065 14.388 1.00 39.38 89 PHE A N 1
ATOM 623 C CA . PHE A 1 89 ? -7.952 -51.021 14.804 1.00 39.38 89 PHE A CA 1
ATOM 624 C C . PHE A 1 89 ? -7.117 -49.867 14.198 1.00 39.38 89 PHE A C 1
ATOM 626 O O . PHE A 1 89 ? -7.121 -49.657 12.999 1.00 39.38 89 PHE A O 1
ATOM 633 N N . GLY A 1 90 ? -6.393 -49.041 14.966 1.00 38.81 90 GLY A N 1
ATOM 634 C CA . GLY A 1 90 ? -5.997 -49.170 16.367 1.00 38.81 90 GLY A CA 1
ATOM 635 C C . GLY A 1 90 ? -5.529 -47.856 17.009 1.00 38.81 90 GLY A C 1
ATOM 636 O O . GLY A 1 90 ? -5.108 -46.906 16.354 1.00 38.81 90 GLY A O 1
ATOM 637 N N . LYS A 1 91 ? -5.658 -47.843 18.339 1.00 42.41 91 LYS A N 1
ATOM 638 C CA . LYS A 1 91 ? -5.120 -46.876 19.299 1.00 42.41 91 LYS A CA 1
ATOM 639 C C . LYS A 1 91 ? -3.636 -47.161 19.589 1.00 42.41 91 LYS A C 1
ATOM 641 O O . LYS A 1 91 ? -3.321 -48.289 19.948 1.00 42.41 91 LYS A O 1
ATOM 646 N N . GLY A 1 92 ? -2.839 -46.087 19.632 1.00 34.66 92 GLY A N 1
ATOM 647 C CA . GLY A 1 92 ? -1.727 -45.835 20.576 1.00 34.66 92 GLY A CA 1
ATOM 648 C C . GLY A 1 92 ? -0.365 -46.507 20.313 1.00 34.66 92 GLY A C 1
ATOM 649 O O . GLY A 1 92 ? -0.284 -47.359 19.435 1.00 34.66 92 GLY A O 1
ATOM 650 N N . PRO A 1 93 ? 0.691 -46.192 21.106 1.00 60.91 93 PRO A N 1
ATOM 651 C CA . PRO A 1 93 ? 0.809 -45.159 22.146 1.00 60.91 93 PRO A CA 1
ATOM 652 C C . PRO A 1 93 ? 2.072 -44.255 22.021 1.00 60.91 93 PRO A C 1
ATOM 654 O O . PRO A 1 93 ? 2.805 -44.279 21.041 1.00 60.91 93 PRO A O 1
ATOM 657 N N . ALA A 1 94 ? 2.243 -43.419 23.048 1.00 40.81 94 ALA A N 1
ATOM 658 C CA . ALA A 1 94 ? 3.203 -42.338 23.263 1.00 40.81 94 ALA A CA 1
ATOM 659 C C . ALA A 1 94 ? 4.682 -42.739 23.497 1.00 40.81 94 ALA A C 1
ATOM 661 O O . ALA A 1 94 ? 5.002 -43.918 23.626 1.00 40.81 94 ALA A O 1
ATOM 662 N N . SER A 1 95 ? 5.498 -41.692 23.745 1.00 40.41 95 SER A N 1
ATOM 663 C CA . SER A 1 95 ? 6.853 -41.649 24.353 1.00 40.41 95 SER A CA 1
ATOM 664 C C . SER A 1 95 ? 8.000 -41.571 23.320 1.00 40.41 95 SER A C 1
ATOM 666 O O . SER A 1 95 ? 7.929 -42.237 22.302 1.00 40.41 95 SER A O 1
ATOM 668 N N . THR A 1 96 ? 9.067 -40.768 23.442 1.00 38.94 96 THR A N 1
ATOM 669 C CA . THR A 1 96 ? 9.680 -40.044 24.573 1.00 38.94 96 THR A CA 1
ATOM 670 C C . THR A 1 96 ? 10.582 -38.902 24.044 1.00 38.94 96 THR A C 1
ATOM 672 O O . THR A 1 96 ? 11.012 -38.916 22.898 1.00 38.94 96 THR A O 1
ATOM 675 N N . ALA A 1 97 ? 10.842 -37.937 24.930 1.00 38.47 97 ALA A N 1
ATOM 676 C CA . ALA A 1 97 ? 11.809 -36.830 24.959 1.00 38.47 97 ALA A CA 1
ATOM 677 C C . ALA A 1 97 ? 13.113 -36.888 24.124 1.00 38.47 97 ALA A C 1
ATOM 679 O O . ALA A 1 97 ? 13.736 -37.938 24.027 1.00 38.47 97 ALA A O 1
ATOM 680 N N . ALA A 1 98 ? 13.613 -35.708 23.707 1.00 36.47 98 ALA A N 1
ATOM 681 C CA . ALA A 1 98 ? 14.866 -35.083 24.200 1.00 36.47 98 ALA A CA 1
ATOM 682 C C . ALA A 1 98 ? 15.406 -33.963 23.266 1.00 36.47 98 ALA A C 1
ATOM 684 O O . ALA A 1 98 ? 15.370 -34.103 22.049 1.00 36.47 98 ALA A O 1
ATOM 685 N N . GLY A 1 99 ? 15.982 -32.902 23.860 1.00 36.06 99 GLY A N 1
ATOM 686 C CA . GLY A 1 99 ? 16.810 -31.855 23.217 1.00 36.06 99 GLY A CA 1
ATOM 687 C C . GLY A 1 99 ? 16.007 -30.632 22.754 1.00 36.06 99 GLY A C 1
ATOM 688 O O . GLY A 1 99 ? 15.127 -30.759 21.921 1.00 36.06 99 GLY A O 1
ATOM 689 N N . GLY A 1 100 ? 16.163 -29.411 23.270 1.00 36.44 100 GLY A N 1
ATOM 690 C CA . GLY A 1 100 ? 17.372 -28.681 23.666 1.00 36.44 100 GLY A CA 1
ATOM 691 C C . GLY A 1 100 ? 17.453 -27.421 22.774 1.00 36.44 100 GLY A C 1
ATOM 692 O O . GLY A 1 100 ? 17.441 -27.577 21.555 1.00 36.44 100 GLY A O 1
ATOM 693 N N . PRO A 1 101 ? 17.450 -26.183 23.314 1.00 50.09 101 PRO A N 1
ATOM 694 C CA . PRO A 1 101 ? 17.289 -24.971 22.506 1.00 50.09 101 PRO A CA 1
ATOM 695 C C . PRO A 1 101 ? 18.604 -24.555 21.832 1.00 50.09 101 PRO A C 1
ATOM 697 O O . PRO A 1 101 ? 19.578 -24.220 22.503 1.00 50.09 101 PRO A O 1
ATOM 700 N N . ALA A 1 102 ? 18.620 -24.541 20.498 1.00 43.50 102 ALA A N 1
ATOM 701 C CA . ALA A 1 102 ? 19.705 -23.953 19.723 1.00 43.50 102 ALA A CA 1
ATOM 702 C C . ALA A 1 102 ? 19.510 -22.434 19.625 1.00 43.50 102 ALA A C 1
ATOM 704 O O . ALA A 1 102 ? 18.664 -21.933 18.885 1.00 43.50 102 ALA A O 1
ATOM 705 N N . SER A 1 103 ? 20.315 -21.715 20.400 1.00 45.03 103 SER A N 1
ATOM 706 C CA . SER A 1 103 ? 20.585 -20.289 20.269 1.00 45.03 103 SER A CA 1
ATOM 707 C C . SER A 1 103 ? 21.060 -19.964 18.848 1.00 45.03 103 SER A C 1
ATOM 709 O O . SER A 1 103 ? 22.123 -20.419 18.432 1.00 45.03 103 SER A O 1
ATOM 711 N N . GLN A 1 104 ? 20.301 -19.155 18.107 1.00 44.78 104 GLN A N 1
ATOM 712 C CA . GLN A 1 104 ? 20.800 -18.495 16.900 1.00 44.78 104 GLN A CA 1
ATOM 713 C C . GLN A 1 104 ? 21.492 -17.196 17.308 1.00 44.78 104 GLN A C 1
ATOM 715 O O . GLN A 1 104 ? 20.861 -16.163 17.522 1.00 44.78 104 GLN A O 1
ATOM 720 N N . ALA A 1 105 ? 22.808 -17.297 17.446 1.00 43.69 105 ALA A N 1
ATOM 721 C CA . ALA A 1 105 ? 23.735 -16.185 17.386 1.00 43.69 105 ALA A CA 1
ATOM 722 C C . ALA A 1 105 ? 24.373 -16.149 15.986 1.00 43.69 105 ALA A C 1
ATOM 724 O O . ALA A 1 105 ? 24.519 -17.191 15.350 1.00 43.69 105 ALA A O 1
ATOM 725 N N . LEU A 1 106 ? 24.831 -14.953 15.601 1.00 45.00 106 LEU A N 1
ATOM 726 C CA . LEU A 1 106 ? 25.773 -14.647 14.515 1.00 45.00 106 LEU A CA 1
ATOM 727 C C . LEU A 1 106 ? 25.190 -14.518 13.099 1.00 45.00 106 LEU A C 1
ATOM 729 O O . LEU A 1 106 ? 25.020 -15.490 12.371 1.00 45.00 106 LEU A O 1
ATOM 733 N N . ASN A 1 107 ? 24.994 -13.262 12.688 1.00 47.16 107 ASN A N 1
ATOM 734 C CA . ASN A 1 107 ? 25.546 -12.739 11.435 1.00 47.16 107 ASN A CA 1
ATOM 735 C C . ASN A 1 107 ? 25.569 -11.201 11.495 1.00 47.16 107 ASN A C 1
ATOM 737 O O . ASN A 1 107 ? 24.690 -10.526 10.963 1.00 47.16 107 ASN A O 1
ATOM 741 N N . GLU A 1 108 ? 26.585 -10.656 12.167 1.00 51.59 108 GLU A N 1
ATOM 742 C CA . GLU A 1 108 ? 27.066 -9.301 11.886 1.00 51.59 108 GLU A CA 1
ATOM 743 C C . GLU A 1 108 ? 28.142 -9.390 10.793 1.00 51.59 108 GLU A C 1
ATOM 745 O O . GLU A 1 108 ? 29.079 -10.181 10.939 1.00 51.59 108 GLU A O 1
ATOM 750 N N . PRO A 1 109 ? 28.046 -8.620 9.696 1.00 63.84 109 PRO A N 1
ATOM 751 C CA . PRO A 1 109 ? 29.165 -8.448 8.783 1.00 63.84 109 PRO A CA 1
ATOM 752 C C . PRO A 1 109 ? 30.174 -7.417 9.334 1.00 63.84 109 PRO A C 1
ATOM 754 O 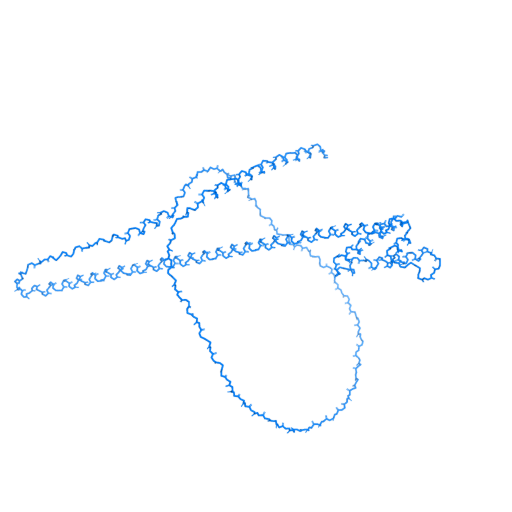O . PRO A 1 109 ? 29.765 -6.400 9.900 1.00 63.84 109 PRO A O 1
ATOM 757 N N . PRO A 1 110 ? 31.488 -7.650 9.157 1.00 59.31 110 PRO A N 1
ATOM 758 C CA . PRO A 1 110 ? 32.539 -6.773 9.657 1.00 59.31 110 PRO A CA 1
ATOM 759 C C . PRO A 1 110 ? 32.655 -5.480 8.842 1.00 59.31 110 PRO A C 1
ATOM 761 O O . PRO A 1 110 ? 32.369 -5.436 7.644 1.00 59.31 110 PRO A O 1
ATOM 764 N N . GLY A 1 111 ? 33.114 -4.432 9.524 1.00 48.28 111 GLY A N 1
ATOM 765 C CA . GLY A 1 111 ? 33.333 -3.108 8.966 1.00 48.28 111 GLY A CA 1
ATOM 766 C C . GLY A 1 111 ? 34.384 -3.042 7.854 1.00 48.28 111 GLY A C 1
ATOM 767 O O . GLY A 1 111 ? 35.389 -3.749 7.851 1.00 48.28 111 GLY A O 1
ATOM 768 N N . ALA A 1 112 ? 34.146 -2.099 6.949 1.00 40.84 112 ALA A N 1
ATOM 769 C CA . ALA A 1 112 ? 35.135 -1.421 6.124 1.00 40.84 112 ALA A CA 1
ATOM 770 C C . ALA A 1 112 ? 34.669 0.045 6.100 1.00 40.84 112 ALA A C 1
ATOM 772 O O . ALA A 1 112 ? 33.534 0.325 5.730 1.00 40.84 112 ALA A O 1
ATOM 773 N N . SER A 1 113 ? 35.388 0.957 6.741 1.00 47.72 113 SER A N 1
ATOM 774 C CA . SER A 1 113 ? 36.645 1.559 6.286 1.00 47.72 113 SER A CA 1
ATOM 775 C C . SER A 1 113 ? 36.341 2.979 5.836 1.00 47.72 113 SER A C 1
ATOM 777 O O . SER A 1 113 ? 35.498 3.214 4.972 1.00 47.72 113 SER A O 1
ATOM 779 N N . ASP A 1 114 ? 37.070 3.896 6.449 1.00 48.16 114 ASP A N 1
ATOM 780 C CA . ASP A 1 114 ? 37.126 5.319 6.178 1.00 48.16 114 ASP A CA 1
ATOM 781 C C . ASP A 1 114 ? 37.147 5.642 4.682 1.00 48.16 114 ASP A C 1
ATOM 783 O O . ASP A 1 114 ? 37.972 5.126 3.928 1.00 48.16 114 ASP A O 1
ATOM 787 N N . ASN A 1 115 ? 36.266 6.547 4.265 1.00 47.59 115 ASN A N 1
ATOM 788 C CA . ASN A 1 115 ? 36.536 7.453 3.157 1.00 47.59 115 ASN A CA 1
ATOM 789 C C . ASN A 1 115 ? 35.761 8.750 3.383 1.00 47.59 115 ASN A C 1
ATOM 791 O O . ASN A 1 115 ? 34.561 8.859 3.129 1.00 47.59 115 ASN A O 1
ATOM 795 N N . ALA A 1 116 ? 36.491 9.729 3.908 1.00 47.25 116 A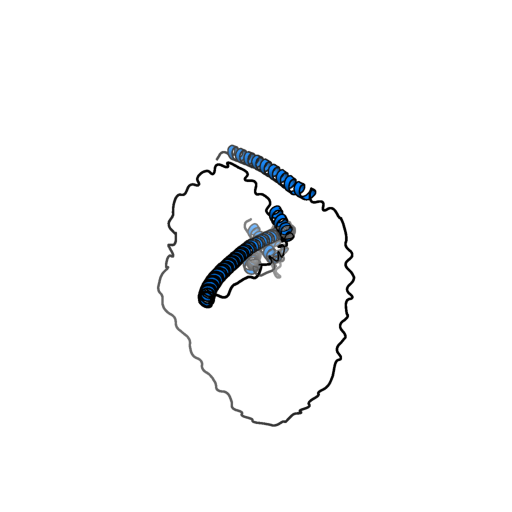LA A N 1
ATOM 796 C CA . ALA A 1 116 ? 36.099 11.123 3.936 1.00 47.25 116 ALA A CA 1
ATOM 797 C C . ALA A 1 116 ? 35.853 11.633 2.501 1.00 47.25 116 ALA A C 1
ATOM 799 O O . ALA A 1 116 ? 36.651 11.339 1.606 1.00 47.25 116 ALA A O 1
ATOM 800 N N . PRO A 1 117 ? 34.795 12.420 2.250 1.00 52.91 117 PRO A N 1
ATOM 801 C CA . PRO A 1 117 ? 34.647 13.106 0.975 1.00 52.91 117 PRO A CA 1
ATOM 802 C C . PRO A 1 117 ? 35.624 14.295 0.909 1.00 52.91 117 PRO A C 1
ATOM 804 O O . PRO A 1 117 ? 35.615 15.134 1.814 1.00 52.91 117 PRO A O 1
ATOM 807 N N . PRO A 1 118 ? 36.452 14.431 -0.143 1.00 53.53 118 PRO A N 1
ATOM 808 C CA . PRO A 1 118 ? 37.159 15.678 -0.378 1.00 53.53 118 PRO A CA 1
ATOM 809 C C . PRO A 1 118 ? 36.168 16.759 -0.826 1.00 53.53 118 PRO A C 1
ATOM 811 O O . PRO A 1 118 ? 35.294 16.535 -1.665 1.00 53.53 118 PRO A O 1
ATOM 814 N N . ALA A 1 119 ? 36.335 17.943 -0.242 1.00 46.84 119 ALA A N 1
ATOM 815 C CA . ALA A 1 119 ? 35.633 19.166 -0.585 1.00 46.84 119 ALA A CA 1
ATOM 816 C C . ALA A 1 119 ? 35.697 19.445 -2.097 1.00 46.84 119 ALA A C 1
ATOM 818 O O . ALA A 1 119 ? 36.776 19.614 -2.666 1.00 46.84 119 ALA A O 1
ATOM 819 N N . ALA A 1 120 ? 34.531 19.522 -2.738 1.00 38.75 120 ALA A N 1
ATOM 820 C CA . ALA A 1 120 ? 34.404 19.996 -4.106 1.00 38.75 120 ALA A CA 1
ATOM 821 C C . ALA A 1 120 ? 34.303 21.527 -4.101 1.00 38.75 120 ALA A C 1
ATOM 823 O O . ALA A 1 120 ? 33.293 22.110 -3.709 1.00 38.75 120 ALA A O 1
ATOM 824 N N . THR A 1 121 ? 35.373 22.173 -4.547 1.00 42.09 121 THR A N 1
ATOM 825 C CA . THR A 1 121 ? 35.399 23.571 -4.965 1.00 42.09 121 THR A CA 1
ATOM 826 C C . THR A 1 121 ? 34.565 23.734 -6.238 1.00 42.09 121 THR A C 1
ATOM 828 O O . THR A 1 121 ? 34.908 23.230 -7.306 1.00 42.09 121 THR A O 1
ATOM 831 N N . ALA A 1 122 ? 33.447 24.450 -6.138 1.00 40.09 122 ALA A N 1
ATOM 832 C CA . ALA A 1 122 ? 32.654 24.862 -7.288 1.00 40.09 122 ALA A CA 1
ATOM 833 C C . ALA A 1 122 ? 33.293 26.101 -7.941 1.00 40.09 122 ALA A C 1
ATOM 835 O O . ALA A 1 122 ? 33.035 27.232 -7.541 1.00 40.09 122 ALA A O 1
ATOM 836 N N . SER A 1 123 ? 34.135 25.883 -8.954 1.00 42.41 123 SER A N 1
ATOM 837 C CA . SER A 1 123 ? 34.505 26.906 -9.939 1.00 42.41 123 SER A CA 1
ATOM 838 C C . SER A 1 123 ? 33.664 26.676 -11.193 1.00 42.41 123 SER A C 1
ATOM 840 O O . SER A 1 123 ? 33.927 25.775 -11.990 1.00 42.41 123 SER A O 1
ATOM 842 N N . GLY A 1 124 ? 32.580 27.441 -11.316 1.00 40.44 124 GLY A N 1
ATOM 843 C CA . GLY A 1 124 ? 31.682 27.412 -12.464 1.00 40.44 124 GLY A CA 1
ATOM 844 C C . GLY A 1 124 ? 32.277 28.171 -13.645 1.00 40.44 124 GLY A C 1
ATOM 845 O O . GLY A 1 124 ? 32.069 29.373 -13.774 1.00 40.44 124 GLY A O 1
ATOM 846 N N . SER A 1 125 ? 32.981 27.465 -14.530 1.00 44.72 125 SER A N 1
ATOM 847 C CA . SER A 1 125 ? 33.231 27.931 -15.896 1.00 44.72 125 SER A CA 1
ATOM 848 C C . SER A 1 125 ? 32.140 27.362 -16.799 1.00 44.72 125 SER A C 1
ATOM 850 O O . SER A 1 125 ? 32.096 26.163 -17.080 1.00 44.72 125 SER A O 1
ATOM 852 N N . GLY A 1 126 ? 31.202 28.226 -17.190 1.00 48.59 126 GLY A N 1
ATOM 853 C CA . GLY A 1 126 ? 30.137 27.907 -18.131 1.00 48.59 126 GLY A CA 1
ATOM 854 C C . GLY A 1 126 ? 30.711 27.630 -19.516 1.00 48.59 126 GLY A C 1
ATOM 855 O O . GLY A 1 126 ? 30.969 28.553 -20.286 1.00 48.59 126 GLY A O 1
ATOM 856 N N . ALA A 1 127 ? 30.883 26.353 -19.848 1.00 45.12 127 ALA A N 1
ATOM 857 C CA . ALA A 1 127 ? 31.153 25.937 -21.213 1.00 45.12 127 ALA A CA 1
ATOM 858 C C . ALA A 1 127 ? 29.844 26.002 -22.013 1.00 45.12 127 ALA A C 1
ATOM 860 O O . ALA A 1 127 ? 28.965 25.148 -21.902 1.00 45.12 127 ALA A O 1
ATOM 861 N N . PHE A 1 128 ? 29.718 27.069 -22.796 1.00 51.59 128 PHE A N 1
ATOM 862 C CA . PHE A 1 128 ? 28.713 27.265 -23.832 1.00 51.59 128 PHE A CA 1
ATOM 863 C C . PHE A 1 128 ? 28.709 26.061 -24.789 1.00 51.59 128 PHE A C 1
ATOM 865 O O . PHE A 1 128 ? 29.658 25.851 -25.543 1.00 51.59 128 PHE A O 1
ATOM 872 N N . VAL A 1 129 ? 27.650 25.249 -24.742 1.00 49.59 129 VAL A N 1
ATOM 873 C CA . VAL A 1 129 ? 27.408 24.170 -25.707 1.00 49.59 129 VAL A CA 1
ATOM 874 C C . VAL A 1 129 ? 26.666 24.785 -26.896 1.00 49.59 129 VAL A C 1
ATOM 876 O O . VAL A 1 129 ? 25.500 25.149 -26.734 1.00 49.59 129 VAL A O 1
ATOM 879 N N . PRO A 1 130 ? 27.285 24.933 -28.083 1.00 57.78 130 PRO A N 1
ATOM 880 C CA . PRO A 1 130 ? 26.563 25.426 -29.242 1.00 57.78 130 PRO A CA 1
ATOM 881 C C . PRO A 1 130 ? 25.490 24.418 -29.667 1.00 57.78 130 PRO A C 1
ATOM 883 O O . PRO A 1 130 ? 25.715 23.206 -29.750 1.00 57.78 130 PRO A O 1
ATOM 886 N N . ASP A 1 131 ? 24.311 24.965 -29.936 1.00 47.25 131 ASP A N 1
ATOM 887 C CA . ASP A 1 131 ? 23.105 24.271 -30.357 1.00 47.25 131 ASP A CA 1
ATOM 888 C C . ASP A 1 131 ? 23.351 23.495 -31.668 1.00 47.25 131 ASP A C 1
ATOM 890 O O . ASP A 1 131 ? 23.418 24.056 -32.766 1.00 47.25 131 ASP A O 1
ATOM 894 N N . ARG A 1 132 ? 23.505 22.166 -31.560 1.00 52.41 132 ARG A N 1
ATOM 895 C CA . ARG A 1 132 ? 23.742 21.247 -32.694 1.00 52.41 132 ARG A CA 1
ATOM 896 C C . ARG A 1 132 ? 22.615 21.256 -33.732 1.00 52.41 132 ARG A C 1
ATOM 898 O O . ARG A 1 132 ? 22.784 20.693 -34.813 1.00 52.41 132 ARG A O 1
ATOM 905 N N . ARG A 1 133 ? 21.481 21.901 -33.447 1.00 53.16 133 ARG A N 1
ATOM 906 C CA . ARG A 1 133 ? 20.366 22.019 -34.390 1.00 53.16 133 ARG A CA 1
ATOM 907 C C . ARG A 1 133 ? 20.646 22.999 -35.536 1.00 53.16 133 ARG A C 1
ATOM 909 O O . ARG A 1 133 ? 20.092 22.815 -36.615 1.00 53.16 133 ARG A O 1
ATOM 916 N N . ALA A 1 134 ? 21.553 23.962 -35.350 1.00 53.12 134 ALA A N 1
ATOM 917 C CA . ALA A 1 134 ? 21.949 24.900 -36.405 1.00 53.12 134 ALA A CA 1
ATOM 918 C C . ALA A 1 134 ? 22.965 24.308 -37.408 1.00 53.12 134 ALA A C 1
ATOM 920 O O . ALA A 1 134 ? 23.037 24.763 -38.548 1.00 53.12 134 ALA A O 1
ATOM 921 N N . ALA A 1 135 ? 23.721 23.273 -37.020 1.00 51.56 135 ALA A N 1
ATOM 922 C CA . ALA A 1 135 ? 24.702 22.630 -37.901 1.00 51.56 135 ALA A CA 1
ATOM 923 C C . ALA A 1 135 ? 24.045 21.696 -38.936 1.00 51.56 135 ALA A C 1
ATOM 925 O O . ALA A 1 135 ? 24.438 21.697 -40.099 1.00 51.56 135 ALA A O 1
ATOM 926 N N . ALA A 1 136 ? 22.978 20.982 -38.558 1.00 52.41 136 ALA A N 1
ATOM 927 C CA . ALA A 1 136 ? 22.272 20.068 -39.463 1.00 52.41 136 ALA A CA 1
ATOM 928 C C . ALA A 1 136 ? 21.505 20.789 -40.592 1.00 52.41 136 ALA A C 1
ATOM 930 O O . ALA A 1 136 ? 21.285 20.216 -41.656 1.00 52.41 136 ALA A O 1
ATOM 931 N N . ALA A 1 137 ? 21.125 22.057 -40.395 1.00 54.72 137 ALA A N 1
ATOM 932 C CA . ALA A 1 137 ? 20.462 22.847 -41.432 1.00 54.72 137 ALA A CA 1
ATOM 933 C C . ALA A 1 137 ? 21.428 23.327 -42.535 1.00 54.72 137 ALA A C 1
ATOM 935 O O . ALA A 1 137 ? 20.986 23.577 -43.651 1.00 54.72 137 ALA A O 1
ATOM 936 N N . LYS A 1 138 ? 22.741 23.414 -42.264 1.00 52.22 138 LYS A N 1
ATOM 937 C CA . LYS A 1 138 ? 23.739 23.823 -43.271 1.00 52.22 138 LYS A CA 1
ATOM 938 C C . LYS A 1 138 ? 24.228 22.674 -44.160 1.00 52.22 138 LYS A C 1
ATOM 940 O O . LYS A 1 138 ? 24.606 22.932 -45.297 1.00 52.22 138 LYS A O 1
ATOM 945 N N . GLU A 1 139 ? 24.160 21.421 -43.710 1.00 52.50 139 GLU A N 1
ATOM 946 C CA . GLU A 1 139 ? 24.509 20.263 -44.556 1.00 52.50 139 GLU A CA 1
ATOM 947 C C . GLU A 1 139 ? 23.424 19.925 -45.594 1.00 52.50 139 GLU A C 1
ATOM 949 O O . GLU A 1 139 ? 23.742 19.426 -46.672 1.00 52.50 139 GLU A O 1
ATOM 954 N N . ALA A 1 140 ? 22.154 20.267 -45.339 1.00 54.44 140 ALA A N 1
ATOM 955 C CA . ALA A 1 140 ? 21.069 20.058 -46.305 1.00 54.44 140 ALA A CA 1
ATOM 956 C C . ALA A 1 140 ? 21.082 21.062 -47.481 1.00 54.44 140 ALA A C 1
ATOM 958 O O . ALA A 1 140 ? 20.571 20.749 -48.557 1.00 54.44 140 ALA A O 1
ATOM 959 N N . GLU A 1 141 ? 21.691 22.242 -47.310 1.00 53.00 141 GLU A N 1
ATOM 960 C CA . GLU A 1 141 ? 21.827 23.255 -48.371 1.00 53.00 141 GLU A CA 1
ATOM 961 C C . GLU A 1 141 ? 23.023 22.953 -49.303 1.00 53.00 141 GLU A C 1
ATOM 963 O O . GLU A 1 141 ? 22.980 23.252 -50.496 1.00 53.00 141 GLU A O 1
ATOM 968 N N . ALA A 1 142 ? 24.070 22.283 -48.798 1.00 49.84 142 ALA A N 1
ATOM 969 C CA . ALA A 1 142 ? 25.269 21.931 -49.570 1.00 49.84 142 ALA A CA 1
ATOM 970 C C . ALA A 1 142 ? 25.047 20.785 -50.581 1.00 49.84 142 ALA A C 1
ATOM 972 O O . ALA A 1 142 ? 25.784 20.668 -51.557 1.00 49.84 142 ALA A O 1
ATOM 973 N N . ALA A 1 143 ? 23.993 19.977 -50.416 1.00 53.47 143 ALA A N 1
ATOM 974 C CA . ALA A 1 143 ? 23.661 18.880 -51.331 1.00 53.47 143 ALA A CA 1
ATOM 975 C C . ALA A 1 143 ? 22.970 19.327 -52.643 1.00 53.47 143 ALA A C 1
ATOM 977 O O . ALA A 1 143 ? 22.625 18.484 -53.471 1.00 53.47 143 ALA A O 1
ATOM 978 N N . LYS A 1 144 ? 22.760 20.636 -52.860 1.00 51.12 144 LYS A N 1
ATOM 979 C CA . LYS A 1 144 ? 22.165 21.190 -54.097 1.00 51.12 144 LYS A CA 1
ATOM 980 C C . LYS A 1 144 ? 23.165 21.823 -55.068 1.00 51.12 144 LYS A C 1
ATOM 982 O O . LYS A 1 144 ? 22.754 22.283 -56.129 1.00 51.12 144 LYS A O 1
ATOM 987 N N . GLN A 1 145 ? 24.460 21.822 -54.758 1.00 51.50 145 GLN A N 1
ATOM 988 C CA . GLN A 1 145 ? 25.506 22.294 -55.671 1.00 51.50 145 GLN A CA 1
ATOM 989 C C . GLN A 1 145 ? 26.429 21.136 -56.050 1.00 51.50 145 GLN A C 1
ATOM 991 O O . GLN A 1 145 ? 27.570 21.048 -55.611 1.00 51.50 145 GLN A O 1
ATOM 996 N N . ALA A 1 146 ? 25.915 20.224 -56.877 1.00 48.75 146 ALA A N 1
ATOM 997 C CA . ALA A 1 146 ? 26.769 19.332 -57.648 1.00 48.75 146 ALA A CA 1
ATOM 998 C C . ALA A 1 146 ? 27.413 20.153 -58.784 1.00 48.75 146 ALA A C 1
ATOM 1000 O O . ALA A 1 146 ? 26.676 20.740 -59.582 1.00 48.75 146 ALA A O 1
ATOM 1001 N N . PRO A 1 147 ? 28.751 20.234 -58.887 1.00 51.56 147 PRO A N 1
ATOM 1002 C CA . PRO A 1 147 ? 29.391 20.825 -60.051 1.00 51.56 147 PRO A CA 1
ATOM 1003 C C . PRO A 1 147 ? 29.135 19.928 -61.267 1.00 51.56 147 PRO A C 1
ATOM 1005 O O . PRO A 1 147 ? 29.579 18.784 -61.331 1.00 51.56 147 PRO A O 1
ATOM 1008 N N . SER A 1 148 ? 28.396 20.453 -62.244 1.00 49.66 148 SER A N 1
ATOM 1009 C CA . SER A 1 148 ? 28.304 19.880 -63.582 1.00 49.66 148 SER A CA 1
ATOM 1010 C C . SER A 1 148 ? 29.703 19.851 -64.202 1.00 49.66 148 SER A C 1
ATOM 1012 O O . SER A 1 148 ? 30.262 20.903 -64.515 1.00 49.66 148 SER A O 1
ATOM 1014 N N . HIS A 1 149 ? 30.275 18.661 -64.377 1.00 46.81 149 HIS A N 1
ATOM 1015 C CA . HIS A 1 149 ? 31.475 18.483 -65.187 1.00 46.81 149 HIS A CA 1
ATOM 1016 C C . HIS A 1 149 ? 31.187 18.936 -66.628 1.00 46.81 149 HIS A C 1
ATOM 1018 O O . HIS A 1 149 ? 30.238 18.432 -67.236 1.00 46.81 149 HIS A O 1
ATOM 1024 N N . PRO A 1 150 ? 31.973 19.858 -67.213 1.00 48.19 150 PRO A N 1
ATOM 1025 C CA . PRO A 1 150 ? 31.899 20.097 -68.642 1.00 48.19 150 PRO A CA 1
ATOM 1026 C C . PRO A 1 150 ? 32.473 18.871 -69.358 1.00 48.19 150 PRO A C 1
ATOM 1028 O O . PRO A 1 150 ? 33.644 18.531 -69.190 1.00 48.19 150 PRO A O 1
ATOM 1031 N N . ALA A 1 151 ? 31.639 18.211 -70.160 1.00 48.53 151 ALA A N 1
ATO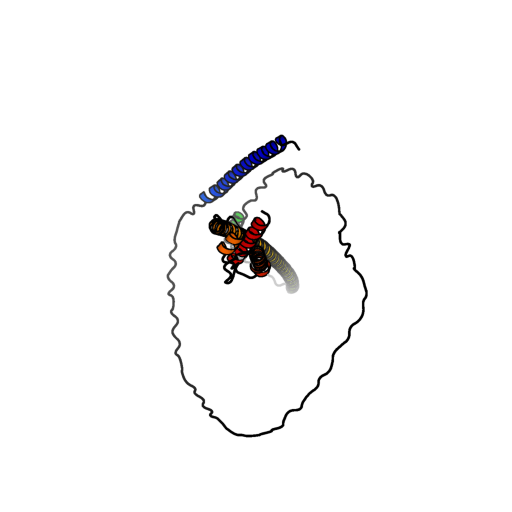M 1032 C CA . ALA A 1 151 ? 32.063 17.226 -71.146 1.00 48.53 151 ALA A CA 1
ATOM 1033 C C . ALA A 1 151 ? 32.916 17.928 -72.219 1.00 48.53 151 ALA A C 1
ATOM 1035 O O . ALA A 1 151 ? 32.438 18.304 -73.287 1.00 48.53 151 ALA A O 1
ATOM 1036 N N . GLY A 1 152 ? 34.187 18.164 -71.898 1.00 42.78 152 GLY A N 1
ATOM 1037 C CA . GLY A 1 152 ? 35.204 18.594 -72.842 1.00 42.78 152 GLY A CA 1
ATOM 1038 C C . GLY A 1 152 ? 35.633 17.405 -73.689 1.00 42.78 152 GLY A C 1
ATOM 1039 O O . GLY A 1 152 ? 36.541 16.670 -73.314 1.00 42.78 152 GLY A O 1
ATOM 1040 N N . HIS A 1 153 ? 34.977 17.214 -74.833 1.00 47.19 153 HIS A N 1
ATOM 1041 C CA . HIS A 1 153 ? 35.498 16.383 -75.914 1.00 47.19 153 HIS A CA 1
ATOM 1042 C C . HIS A 1 153 ? 36.811 17.007 -76.414 1.00 47.19 153 HIS A C 1
ATOM 1044 O O . HIS A 1 153 ? 36.805 17.945 -77.210 1.00 47.19 153 HIS A O 1
ATOM 1050 N N . VAL A 1 154 ? 37.947 16.494 -75.943 1.00 46.44 154 VAL A N 1
ATOM 1051 C CA . VAL A 1 154 ? 39.250 16.779 -76.550 1.00 46.44 154 VAL A CA 1
ATOM 1052 C C . VAL A 1 154 ? 39.377 15.876 -77.773 1.00 46.44 154 VAL A C 1
ATOM 1054 O O . VAL A 1 154 ? 39.583 14.669 -77.661 1.00 46.44 154 VAL A O 1
ATOM 1057 N N . ALA A 1 155 ? 39.199 16.460 -78.956 1.00 47.72 155 ALA A N 1
ATOM 1058 C CA . ALA A 1 155 ? 39.492 15.801 -80.218 1.00 47.72 155 ALA A CA 1
ATOM 1059 C C . ALA A 1 155 ? 41.008 15.557 -80.322 1.00 47.72 155 ALA A C 1
ATOM 1061 O O . ALA A 1 155 ? 41.789 16.493 -80.489 1.00 47.72 155 ALA A O 1
ATOM 1062 N N . MET A 1 156 ? 41.423 14.296 -80.210 1.00 53.38 156 MET A N 1
ATOM 1063 C CA . MET A 1 156 ? 42.782 13.861 -80.533 1.00 53.38 156 MET A CA 1
ATOM 1064 C C . MET A 1 156 ? 42.949 13.822 -82.063 1.00 53.38 156 MET A C 1
ATOM 1066 O O . MET A 1 156 ? 42.151 13.162 -82.735 1.00 53.38 156 MET A O 1
ATOM 1070 N N . PRO A 1 157 ? 43.958 14.490 -82.653 1.00 49.72 157 PRO A N 1
ATOM 1071 C CA . PRO A 1 157 ? 44.239 14.343 -84.073 1.00 49.72 157 PRO A CA 1
ATOM 1072 C C . PRO A 1 157 ? 44.875 12.978 -84.360 1.00 49.72 157 PRO A C 1
ATOM 1074 O O . PRO A 1 157 ? 45.934 12.625 -83.843 1.00 49.72 157 PRO A O 1
ATOM 1077 N N . ALA A 1 158 ? 44.223 12.224 -85.241 1.00 53.66 158 ALA A N 1
ATOM 1078 C CA . ALA A 1 158 ? 44.736 10.988 -85.802 1.00 53.66 158 ALA A CA 1
ATOM 1079 C C . ALA A 1 158 ? 45.929 11.262 -86.731 1.00 53.66 158 ALA A C 1
ATOM 1081 O O . ALA A 1 158 ? 45.784 11.871 -87.792 1.00 53.66 158 ALA A O 1
ATOM 1082 N N . LYS A 1 159 ? 47.099 10.741 -86.359 1.00 54.09 159 LYS A N 1
ATOM 1083 C CA . LYS A 1 159 ? 48.125 10.266 -87.297 1.00 54.09 159 LYS A CA 1
ATOM 1084 C C . LYS A 1 159 ? 49.035 9.279 -86.571 1.00 54.09 159 LYS A C 1
ATOM 1086 O O . LYS A 1 159 ? 50.066 9.644 -86.023 1.00 54.09 159 LYS A O 1
ATOM 1091 N N . VAL A 1 160 ? 48.629 8.013 -86.574 1.00 51.62 160 VAL A N 1
ATOM 1092 C CA . VAL A 1 160 ? 49.502 6.892 -86.213 1.00 51.62 160 VAL A CA 1
ATOM 1093 C C . VAL A 1 160 ? 50.002 6.293 -87.520 1.00 51.62 160 VAL A C 1
ATOM 1095 O O . VAL A 1 160 ? 49.248 5.652 -88.250 1.00 51.62 160 VAL A O 1
ATOM 1098 N N . GLN A 1 161 ? 51.270 6.551 -87.844 1.00 53.16 161 GLN A N 1
ATOM 1099 C CA . GLN A 1 161 ? 51.995 5.732 -88.807 1.00 53.16 161 GLN A CA 1
ATOM 1100 C C . GLN A 1 161 ? 52.227 4.366 -88.164 1.00 53.16 161 GLN A C 1
ATOM 1102 O O . GLN A 1 161 ? 52.822 4.251 -87.094 1.00 53.16 161 GLN A O 1
ATOM 1107 N N . THR A 1 162 ? 51.698 3.335 -88.808 1.00 48.94 162 THR A N 1
ATOM 1108 C CA . THR A 1 162 ? 51.777 1.948 -88.369 1.00 48.94 162 THR A CA 1
ATOM 1109 C C . THR A 1 162 ? 53.205 1.430 -88.530 1.00 48.94 162 THR A C 1
ATOM 1111 O O . THR A 1 162 ? 53.604 1.004 -89.610 1.00 48.94 162 THR A O 1
ATOM 1114 N N . VAL A 1 163 ? 53.972 1.432 -87.441 1.00 54.34 163 VAL A N 1
ATOM 1115 C CA . VAL A 1 163 ? 55.142 0.561 -87.286 1.00 54.34 163 VAL A CA 1
ATOM 1116 C C . VAL A 1 163 ? 54.635 -0.717 -86.616 1.00 54.34 163 VAL A C 1
ATOM 1118 O O . VAL A 1 163 ? 54.298 -0.710 -85.434 1.00 54.34 163 VAL A O 1
ATOM 1121 N N . GLN A 1 164 ? 54.516 -1.808 -87.381 1.00 54.25 164 GLN A N 1
ATOM 1122 C CA . GLN A 1 164 ? 53.853 -3.061 -86.969 1.00 54.25 164 GLN A CA 1
ATOM 1123 C C . GLN A 1 164 ? 54.476 -3.763 -85.740 1.00 54.25 164 GLN A C 1
ATOM 1125 O O . GLN A 1 164 ? 53.874 -4.695 -85.219 1.00 54.25 164 GLN A O 1
ATOM 1130 N N . GLY A 1 165 ? 55.628 -3.306 -85.233 1.00 53.09 165 GLY A N 1
ATOM 1131 C CA . GLY A 1 165 ? 56.253 -3.830 -84.010 1.00 53.09 165 GLY A CA 1
ATOM 1132 C C . GLY A 1 165 ? 55.841 -3.144 -82.697 1.00 53.09 165 GLY A C 1
ATOM 1133 O O . GLY A 1 165 ? 55.904 -3.783 -81.658 1.00 53.09 165 GLY A O 1
ATOM 1134 N N . GLY A 1 166 ? 55.392 -1.879 -82.717 1.00 53.16 166 GLY A N 1
ATOM 1135 C CA . GLY A 1 166 ? 55.143 -1.092 -81.489 1.00 53.16 166 GLY A CA 1
ATOM 1136 C C . GLY A 1 166 ? 53.701 -1.120 -80.963 1.00 53.16 166 GLY A C 1
ATOM 1137 O O . GLY A 1 166 ? 53.444 -0.759 -79.820 1.00 53.16 166 GLY A O 1
ATOM 1138 N N . VAL A 1 167 ? 52.739 -1.560 -81.780 1.00 56.47 167 VAL A N 1
ATOM 1139 C CA . VAL A 1 167 ? 51.303 -1.541 -81.432 1.00 56.47 167 VAL A CA 1
ATOM 1140 C C . VAL A 1 167 ? 50.940 -2.629 -80.412 1.00 56.47 167 VAL A C 1
ATOM 1142 O O . VAL A 1 167 ? 50.077 -2.412 -79.568 1.00 56.47 167 VAL A O 1
ATOM 1145 N N . VAL A 1 168 ? 51.622 -3.777 -80.447 1.00 59.56 168 VAL A N 1
ATOM 1146 C CA . VAL A 1 168 ? 51.368 -4.902 -79.526 1.00 59.56 168 VAL A CA 1
ATOM 1147 C C . VAL A 1 168 ? 51.912 -4.614 -78.121 1.00 59.56 168 VAL A C 1
ATOM 1149 O O . VAL A 1 168 ? 51.308 -5.011 -77.128 1.00 59.56 168 VAL A O 1
ATOM 1152 N N . GLU A 1 169 ? 53.027 -3.889 -78.020 1.00 61.66 169 GLU A N 1
ATOM 1153 C CA . GLU A 1 169 ? 53.656 -3.548 -76.739 1.00 61.66 169 GLU A CA 1
ATOM 1154 C C . GLU A 1 169 ? 52.854 -2.471 -75.986 1.00 61.66 169 GLU A C 1
ATOM 1156 O O . GLU A 1 169 ? 52.516 -2.665 -74.820 1.00 61.66 169 GLU A O 1
ATOM 1161 N N . LEU A 1 170 ? 52.385 -1.431 -76.689 1.00 64.44 170 LEU A N 1
ATOM 1162 C CA . LEU A 1 170 ? 51.458 -0.420 -76.154 1.00 64.44 170 LEU A CA 1
ATOM 1163 C C . LEU A 1 170 ? 50.112 -1.009 -75.693 1.00 64.44 170 LEU A C 1
ATOM 1165 O O . LEU A 1 170 ? 49.561 -0.590 -74.674 1.00 64.44 170 LEU A O 1
ATOM 1169 N N . GLN A 1 171 ? 49.572 -1.995 -76.416 1.00 68.56 171 GLN A N 1
ATOM 1170 C CA . GLN A 1 171 ? 48.346 -2.700 -76.014 1.00 68.56 171 GLN A CA 1
ATOM 1171 C C . GLN A 1 171 ? 48.543 -3.529 -74.740 1.00 68.56 171 GLN A C 1
ATOM 1173 O O . GLN A 1 171 ? 47.636 -3.645 -73.919 1.00 68.56 171 GLN A O 1
ATOM 1178 N N . ARG A 1 172 ? 49.737 -4.095 -74.547 1.00 68.00 172 ARG A N 1
ATOM 1179 C CA . ARG A 1 172 ? 50.061 -4.851 -73.339 1.00 68.00 172 ARG A CA 1
ATOM 1180 C C . ARG A 1 172 ? 50.223 -3.919 -72.140 1.00 68.00 172 ARG A C 1
ATOM 1182 O O . ARG A 1 172 ? 49.665 -4.206 -71.089 1.00 68.00 172 ARG A O 1
ATOM 1189 N N . GLU A 1 173 ? 50.937 -2.806 -72.291 1.00 68.44 173 GLU A N 1
ATOM 1190 C CA . GLU A 1 173 ? 51.121 -1.808 -71.227 1.00 68.44 173 GLU A CA 1
ATOM 1191 C C . GLU A 1 173 ? 49.803 -1.165 -70.778 1.00 68.44 173 GLU A C 1
ATOM 1193 O O . GLU A 1 173 ? 49.568 -1.033 -69.580 1.00 68.44 173 GLU A O 1
ATOM 1198 N N . THR A 1 174 ? 48.917 -0.827 -71.717 1.00 73.31 174 THR A N 1
ATOM 1199 C CA . THR A 1 174 ? 47.577 -0.303 -71.399 1.00 73.31 174 THR A CA 1
ATOM 1200 C C . THR A 1 174 ? 46.722 -1.334 -70.668 1.00 73.31 174 THR A C 1
ATOM 1202 O O . THR A 1 174 ? 46.116 -0.991 -69.659 1.00 73.31 174 THR A O 1
ATOM 1205 N N . ALA A 1 175 ? 46.765 -2.610 -71.064 1.00 73.25 175 ALA A N 1
ATOM 1206 C CA . ALA A 1 175 ? 46.087 -3.680 -70.330 1.00 73.25 175 ALA A CA 1
ATOM 1207 C C . ALA A 1 175 ? 46.636 -3.874 -68.899 1.00 73.25 175 ALA A C 1
ATOM 1209 O O . ALA A 1 175 ? 45.863 -4.113 -67.974 1.00 73.25 175 ALA A O 1
ATOM 1210 N N . TRP A 1 176 ? 47.954 -3.739 -68.685 1.00 73.44 176 TRP A N 1
ATOM 1211 C CA . TRP A 1 176 ? 48.549 -3.769 -67.338 1.00 73.44 176 TRP A CA 1
ATOM 1212 C C . TRP A 1 176 ? 48.141 -2.559 -66.490 1.00 73.44 176 TRP A C 1
ATOM 1214 O O . TRP A 1 176 ? 47.886 -2.707 -65.296 1.00 73.44 176 TRP A O 1
ATOM 1224 N N . GLN A 1 177 ? 48.059 -1.370 -67.090 1.00 76.94 177 GLN A N 1
ATOM 1225 C CA . GLN A 1 177 ? 47.598 -0.160 -66.406 1.00 76.94 177 GLN A CA 1
ATOM 1226 C C . GLN A 1 177 ? 46.118 -0.268 -66.036 1.00 76.94 177 GLN A C 1
ATOM 1228 O O . GLN A 1 177 ? 45.766 -0.030 -64.885 1.00 76.94 177 GLN A O 1
ATOM 1233 N N . GLU A 1 178 ? 45.263 -0.684 -66.970 1.00 80.00 178 GLU A N 1
ATOM 1234 C CA . GLU A 1 178 ? 43.832 -0.901 -66.735 1.00 80.00 178 GLU A CA 1
ATOM 1235 C C . GLU A 1 178 ? 43.585 -1.956 -65.650 1.00 80.00 178 GLU A C 1
ATOM 1237 O O . GLU A 1 178 ? 42.749 -1.738 -64.774 1.00 80.00 178 GLU A O 1
ATOM 1242 N N . ALA A 1 179 ? 44.353 -3.052 -65.644 1.00 82.75 179 ALA A N 1
ATOM 1243 C CA . ALA A 1 179 ? 44.293 -4.053 -64.580 1.00 82.75 179 ALA A CA 1
ATOM 1244 C C . ALA A 1 179 ? 44.691 -3.467 -63.213 1.00 82.75 179 ALA A C 1
ATOM 1246 O O . ALA A 1 179 ? 43.972 -3.658 -62.235 1.00 82.75 179 ALA A O 1
ATOM 1247 N N . GLY A 1 180 ? 45.778 -2.690 -63.148 1.00 87.88 180 GLY A N 1
ATOM 1248 C CA . GLY A 1 180 ? 46.200 -2.021 -61.914 1.00 87.88 180 GLY A CA 1
ATOM 1249 C C . GLY A 1 180 ? 45.186 -0.989 -61.406 1.00 87.88 180 GLY A C 1
ATOM 1250 O O . GLY A 1 180 ? 44.936 -0.905 -60.205 1.00 87.88 180 GLY A O 1
ATOM 1251 N N . TYR A 1 181 ? 44.548 -0.229 -62.301 1.00 88.50 181 TYR A N 1
ATOM 1252 C CA . TYR A 1 181 ? 43.477 0.702 -61.934 1.00 88.50 181 TYR A CA 1
ATOM 1253 C C . TYR A 1 181 ? 42.224 -0.020 -61.434 1.00 88.50 181 TYR A C 1
ATOM 1255 O O . TYR A 1 181 ? 41.633 0.418 -60.448 1.00 88.50 181 TYR A O 1
ATOM 1263 N N . ALA A 1 182 ? 41.843 -1.133 -62.065 1.00 92.50 182 ALA A N 1
ATOM 1264 C CA . ALA A 1 182 ? 40.707 -1.938 -61.629 1.00 92.50 182 ALA A CA 1
ATOM 1265 C C . ALA A 1 182 ? 40.929 -2.535 -60.227 1.00 92.50 182 ALA A C 1
ATOM 1267 O O . ALA A 1 182 ? 40.005 -2.549 -59.413 1.00 92.50 182 ALA A O 1
ATOM 1268 N N . GLU A 1 183 ? 42.150 -2.982 -59.919 1.00 93.50 183 GLU A N 1
ATOM 1269 C CA . GLU A 1 183 ? 42.520 -3.456 -58.579 1.00 93.50 183 GLU A CA 1
ATOM 1270 C C . GLU A 1 183 ? 42.449 -2.334 -57.532 1.00 93.50 183 GLU A C 1
ATOM 1272 O O . GLU A 1 183 ? 41.832 -2.512 -56.482 1.00 93.50 183 GLU A O 1
ATOM 1277 N N . LEU A 1 184 ? 42.997 -1.150 -57.830 1.00 92.81 184 LEU A N 1
ATOM 1278 C CA . LEU A 1 184 ? 42.925 0.008 -56.930 1.00 92.81 184 LEU A CA 1
ATOM 1279 C C . LEU A 1 184 ? 41.481 0.456 -56.675 1.00 92.81 184 LEU A C 1
ATOM 1281 O O . LEU A 1 184 ? 41.115 0.771 -55.542 1.00 92.81 184 LEU A O 1
ATOM 1285 N N . GLU A 1 185 ? 40.646 0.463 -57.713 1.00 94.56 185 GLU A N 1
ATOM 1286 C CA . GLU A 1 185 ? 39.230 0.785 -57.581 1.00 94.56 185 GLU A CA 1
ATOM 1287 C C . GLU A 1 185 ? 38.504 -0.259 -56.716 1.00 94.56 185 GLU A C 1
ATOM 1289 O O . GLU A 1 185 ? 37.735 0.106 -55.822 1.00 94.56 185 GLU A O 1
ATOM 1294 N N . ALA A 1 186 ? 38.775 -1.552 -56.915 1.00 95.44 186 ALA A N 1
ATOM 1295 C CA . ALA A 1 186 ? 38.210 -2.619 -56.092 1.00 95.44 186 ALA A CA 1
ATOM 1296 C C . ALA A 1 186 ? 38.603 -2.476 -54.610 1.00 95.44 186 ALA A C 1
ATOM 1298 O O . ALA A 1 186 ? 37.737 -2.586 -53.735 1.00 95.44 186 ALA A O 1
ATOM 1299 N N . ASP A 1 187 ? 39.867 -2.157 -54.328 1.00 95.50 187 ASP A N 1
ATOM 1300 C CA . ASP A 1 187 ? 40.367 -1.896 -52.977 1.00 95.50 187 ASP A CA 1
ATOM 1301 C C . ASP A 1 187 ? 39.698 -0.674 -52.335 1.00 95.50 187 ASP A C 1
ATOM 1303 O O . ASP A 1 187 ? 39.339 -0.694 -51.152 1.00 95.50 187 ASP A O 1
ATOM 1307 N N . GLU A 1 188 ? 39.491 0.405 -53.094 1.00 96.81 188 GLU A N 1
ATOM 1308 C CA . GLU A 1 188 ? 38.749 1.571 -52.613 1.00 96.81 188 GLU A CA 1
ATOM 1309 C C . GLU A 1 188 ? 37.299 1.228 -52.270 1.00 96.81 188 GLU A C 1
ATOM 1311 O O . GLU A 1 188 ? 36.790 1.647 -51.222 1.00 96.81 188 GLU A O 1
ATOM 1316 N N . TRP A 1 189 ? 36.625 0.457 -53.124 1.00 96.81 189 TRP A N 1
ATOM 1317 C CA . TRP A 1 189 ? 35.266 -0.005 -52.859 1.00 96.81 189 TRP A CA 1
ATOM 1318 C C . TRP A 1 189 ? 35.207 -0.905 -51.628 1.00 96.81 189 TRP A C 1
ATOM 1320 O O . TRP A 1 189 ? 34.298 -0.744 -50.812 1.00 96.81 189 TRP A O 1
ATOM 1330 N N . GLU A 1 190 ? 36.183 -1.793 -51.438 1.00 97.94 190 GLU A N 1
ATOM 1331 C CA . GLU A 1 190 ? 36.281 -2.632 -50.243 1.00 97.94 190 GLU A CA 1
ATOM 1332 C C . GLU A 1 190 ? 36.448 -1.783 -48.977 1.00 97.94 190 GLU A C 1
ATOM 1334 O O . GLU A 1 190 ? 35.690 -1.943 -48.018 1.00 97.94 190 GLU A O 1
ATOM 1339 N N . ARG A 1 191 ? 37.350 -0.792 -48.9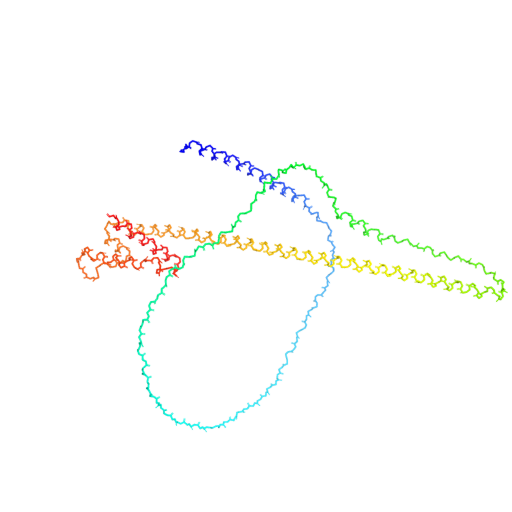94 1.00 98.00 191 ARG A N 1
ATOM 1340 C CA . ARG A 1 191 ? 37.530 0.146 -47.871 1.00 98.00 191 ARG A CA 1
ATOM 1341 C C . ARG A 1 191 ? 36.240 0.898 -47.545 1.00 98.00 191 ARG A C 1
ATOM 1343 O O . ARG A 1 191 ? 35.879 1.011 -46.373 1.00 98.00 191 ARG A O 1
ATOM 1350 N N . ARG A 1 192 ? 35.510 1.372 -48.563 1.00 97.69 192 ARG A N 1
ATOM 1351 C CA . ARG A 1 192 ? 34.206 2.034 -48.375 1.00 97.69 192 ARG A CA 1
ATOM 1352 C C . ARG A 1 192 ? 33.168 1.079 -47.782 1.00 97.69 192 ARG A C 1
ATOM 1354 O O . ARG A 1 192 ? 32.447 1.473 -46.867 1.00 97.69 192 ARG A O 1
ATOM 1361 N N . ARG A 1 193 ? 33.099 -0.171 -48.255 1.00 98.00 193 ARG A N 1
ATOM 1362 C CA . ARG A 1 193 ? 32.189 -1.197 -47.711 1.00 98.00 193 ARG A CA 1
ATOM 1363 C C . ARG A 1 193 ? 32.458 -1.465 -46.232 1.00 98.00 193 ARG A C 1
ATOM 1365 O O . ARG A 1 193 ? 31.513 -1.482 -45.442 1.00 98.00 193 ARG A O 1
ATOM 1372 N N . LEU A 1 194 ? 33.726 -1.629 -45.857 1.00 98.19 194 LEU A N 1
ATOM 1373 C CA . LEU A 1 194 ? 34.135 -1.861 -44.471 1.00 98.19 194 LEU A CA 1
ATOM 1374 C C . LEU A 1 194 ? 33.788 -0.674 -43.567 1.00 98.19 194 LEU A C 1
ATOM 1376 O O . LEU A 1 194 ? 33.254 -0.870 -42.476 1.00 98.19 194 LEU A O 1
ATOM 1380 N N . GLU A 1 195 ? 34.021 0.554 -44.029 1.00 98.25 195 GLU A N 1
ATOM 1381 C CA . GLU A 1 195 ? 33.685 1.757 -43.267 1.00 98.25 195 GLU A CA 1
ATOM 1382 C C . GLU A 1 195 ? 32.172 1.887 -43.035 1.00 98.25 195 GLU A C 1
ATOM 1384 O O . GLU A 1 195 ? 31.731 2.128 -41.910 1.00 98.25 195 GLU A O 1
ATOM 1389 N N . VAL A 1 196 ? 31.356 1.648 -44.067 1.00 98.19 196 VAL A N 1
ATOM 1390 C CA . VAL A 1 196 ? 29.889 1.639 -43.936 1.00 98.19 196 VAL A CA 1
ATOM 1391 C C . VAL A 1 196 ? 29.430 0.549 -42.963 1.00 98.19 196 VAL A C 1
ATOM 1393 O O . VAL A 1 196 ? 28.550 0.792 -42.133 1.00 98.19 196 VAL A O 1
ATOM 1396 N N . ALA A 1 197 ? 30.032 -0.643 -43.022 1.00 98.12 197 ALA A N 1
ATOM 1397 C CA . ALA A 1 197 ? 29.727 -1.728 -42.094 1.00 98.12 197 ALA A CA 1
ATOM 1398 C C . ALA A 1 197 ? 30.072 -1.353 -40.642 1.00 98.12 197 ALA A C 1
ATOM 1400 O O . ALA A 1 197 ? 29.244 -1.556 -39.749 1.00 98.12 197 ALA A O 1
ATOM 1401 N N . ARG A 1 198 ? 31.238 -0.731 -40.415 1.00 98.44 198 ARG A N 1
ATOM 1402 C CA . ARG A 1 198 ? 31.668 -0.225 -39.103 1.00 98.44 198 ARG A CA 1
ATOM 1403 C C . ARG A 1 198 ? 30.681 0.801 -38.546 1.00 98.44 198 ARG A C 1
ATOM 1405 O O . ARG A 1 198 ? 30.208 0.658 -37.421 1.00 98.44 198 ARG A O 1
ATOM 1412 N N . GLN A 1 199 ? 30.295 1.791 -39.349 1.00 98.25 199 GLN A N 1
ATOM 1413 C CA . GLN A 1 199 ? 29.320 2.810 -38.944 1.00 98.25 199 GLN A CA 1
ATOM 1414 C C . GLN A 1 199 ? 27.947 2.204 -38.631 1.00 98.25 199 GLN A C 1
ATOM 1416 O O . GLN A 1 199 ? 27.290 2.588 -37.659 1.00 98.25 199 GLN A O 1
ATOM 1421 N N . ALA A 1 200 ? 27.508 1.220 -39.421 1.00 98.19 200 ALA A N 1
ATOM 1422 C CA . ALA A 1 200 ? 26.264 0.506 -39.165 1.00 98.19 200 ALA A CA 1
ATOM 1423 C C . ALA A 1 200 ? 26.315 -0.284 -37.845 1.00 98.19 200 ALA A C 1
ATOM 1425 O O . ALA A 1 200 ? 25.323 -0.314 -37.106 1.00 98.19 200 ALA A O 1
ATOM 1426 N N . GLU A 1 201 ? 27.451 -0.903 -37.520 1.00 98.44 201 GLU A N 1
ATOM 1427 C CA . GLU A 1 201 ? 27.659 -1.595 -36.249 1.00 98.44 201 GLU A CA 1
ATOM 1428 C C . GLU A 1 201 ? 27.629 -0.622 -35.061 1.00 98.44 201 GLU A C 1
ATOM 1430 O O . GLU A 1 201 ? 26.893 -0.850 -34.093 1.00 98.44 201 GLU A O 1
ATOM 1435 N N . GLU A 1 202 ? 28.341 0.501 -35.149 1.00 98.31 202 GLU A N 1
ATOM 1436 C CA . GLU A 1 202 ? 28.348 1.539 -34.114 1.00 98.31 202 GLU A CA 1
ATOM 1437 C C . GLU A 1 202 ? 26.949 2.121 -33.882 1.00 98.31 202 GLU A C 1
ATOM 1439 O O . GLU A 1 202 ? 26.491 2.228 -32.738 1.00 98.31 202 GLU A O 1
ATOM 1444 N N . ALA A 1 203 ? 26.211 2.407 -34.959 1.00 98.31 203 ALA A N 1
ATOM 1445 C CA . ALA A 1 203 ? 24.830 2.871 -34.881 1.00 98.31 203 ALA A CA 1
ATOM 1446 C C . ALA A 1 203 ? 23.918 1.839 -34.193 1.00 98.31 203 ALA A C 1
ATOM 1448 O O . ALA A 1 203 ? 23.088 2.197 -33.346 1.00 98.31 203 ALA A O 1
ATOM 1449 N N . ARG A 1 204 ? 24.085 0.543 -34.499 1.00 98.31 204 ARG A N 1
ATOM 1450 C CA . ARG A 1 204 ? 23.349 -0.550 -33.837 1.00 98.31 204 ARG A CA 1
ATOM 1451 C C . ARG A 1 204 ? 23.702 -0.648 -32.355 1.00 98.31 204 ARG A C 1
ATOM 1453 O O . ARG A 1 204 ? 22.792 -0.762 -31.527 1.00 98.31 204 ARG A O 1
ATOM 1460 N N . ARG A 1 205 ? 24.987 -0.562 -32.002 1.00 98.56 205 ARG A N 1
ATOM 1461 C CA . ARG A 1 205 ? 25.467 -0.591 -30.613 1.00 98.56 205 ARG A CA 1
ATOM 1462 C C . ARG A 1 205 ? 24.893 0.572 -29.809 1.00 98.56 205 ARG A C 1
ATOM 1464 O O . ARG A 1 205 ? 24.324 0.344 -28.740 1.00 98.56 205 ARG A O 1
ATOM 1471 N N . LEU A 1 206 ? 24.959 1.790 -30.342 1.00 98.31 206 LEU A N 1
ATOM 1472 C CA . LEU A 1 206 ? 24.435 2.981 -29.676 1.00 98.31 206 LEU A CA 1
ATOM 1473 C C . LEU A 1 206 ? 22.913 2.907 -29.504 1.00 98.31 206 LEU A C 1
ATOM 1475 O O . LEU A 1 206 ? 22.388 3.220 -28.435 1.00 98.31 206 LEU A O 1
ATOM 1479 N N . LYS A 1 207 ? 22.186 2.429 -30.522 1.00 98.31 207 LYS A N 1
ATOM 1480 C CA . LYS A 1 207 ? 20.734 2.208 -30.432 1.00 98.31 207 LYS A CA 1
ATOM 1481 C C . LYS A 1 207 ? 20.384 1.188 -29.346 1.00 98.31 207 LYS A C 1
ATOM 1483 O O . LYS A 1 207 ? 19.443 1.414 -28.584 1.00 98.31 207 LYS A O 1
ATOM 1488 N N . LYS A 1 208 ? 21.145 0.092 -29.241 1.00 98.44 208 LYS A N 1
ATOM 1489 C CA . LYS A 1 208 ? 20.966 -0.924 -28.193 1.00 98.44 208 LYS A CA 1
ATOM 1490 C C . LYS A 1 208 ? 21.200 -0.338 -26.799 1.00 98.44 208 LYS A C 1
ATOM 1492 O O . LYS A 1 208 ? 20.357 -0.530 -25.929 1.00 98.44 208 LYS A O 1
ATOM 1497 N N . GLN A 1 209 ? 22.276 0.425 -26.609 1.00 98.44 209 GLN A N 1
ATOM 1498 C CA . GLN A 1 209 ? 22.582 1.082 -25.332 1.00 98.44 209 GLN A CA 1
ATOM 1499 C C . GLN A 1 209 ? 21.503 2.091 -24.926 1.00 98.44 209 GLN A C 1
ATOM 1501 O O . GLN A 1 209 ? 21.035 2.062 -23.792 1.00 98.44 209 GLN A O 1
ATOM 1506 N N . ARG A 1 210 ? 21.041 2.936 -25.858 1.00 98.25 210 ARG A N 1
ATOM 1507 C CA . ARG A 1 210 ? 19.948 3.888 -25.598 1.00 98.25 210 ARG A CA 1
ATOM 1508 C C . ARG A 1 210 ? 18.665 3.182 -25.182 1.00 98.25 210 ARG A C 1
ATOM 1510 O O . ARG A 1 210 ? 18.009 3.622 -24.246 1.00 98.25 210 ARG A O 1
ATOM 1517 N N . ARG A 1 211 ? 18.320 2.077 -25.849 1.00 98.25 211 ARG A N 1
ATOM 1518 C CA . ARG A 1 211 ? 17.146 1.278 -25.486 1.00 98.25 211 ARG A CA 1
ATOM 1519 C C . ARG A 1 211 ? 17.280 0.697 -24.079 1.00 98.25 211 ARG A C 1
ATOM 1521 O O . ARG A 1 211 ? 16.334 0.792 -23.310 1.00 98.25 211 ARG A O 1
ATOM 1528 N N . GLN A 1 212 ? 18.445 0.145 -23.741 1.00 98.25 212 GLN A N 1
ATOM 1529 C CA . GLN A 1 212 ? 18.710 -0.403 -22.409 1.00 98.25 212 GLN A CA 1
ATOM 1530 C C . GLN A 1 212 ? 18.631 0.677 -21.322 1.00 98.25 212 GLN A C 1
ATOM 1532 O O . GLN A 1 212 ? 17.977 0.463 -20.310 1.00 98.25 212 GLN A O 1
ATOM 1537 N N . ALA A 1 213 ? 19.234 1.846 -21.550 1.00 98.19 213 ALA A N 1
ATOM 1538 C CA . ALA A 1 213 ? 19.182 2.968 -20.614 1.00 98.19 213 ALA A CA 1
ATOM 1539 C C . ALA A 1 213 ? 17.757 3.525 -20.437 1.00 98.19 213 ALA A C 1
ATOM 1541 O O . ALA A 1 213 ? 17.337 3.824 -19.323 1.00 98.19 213 ALA A O 1
ATOM 1542 N N . ALA A 1 214 ? 16.986 3.628 -21.523 1.00 98.25 214 ALA A N 1
ATOM 1543 C CA . ALA A 1 214 ? 15.592 4.055 -21.447 1.00 98.25 214 ALA A CA 1
ATOM 1544 C C . ALA A 1 214 ? 14.736 3.048 -20.663 1.00 98.25 214 ALA A C 1
ATOM 1546 O O . ALA A 1 214 ? 13.924 3.442 -19.831 1.00 98.25 214 ALA A O 1
ATOM 1547 N N . GLU A 1 215 ? 14.942 1.748 -20.883 1.00 98.31 215 GLU A N 1
ATOM 1548 C CA . GLU A 1 215 ? 14.217 0.693 -20.175 1.00 98.31 215 GLU A CA 1
ATOM 1549 C C . GLU A 1 215 ? 14.546 0.671 -18.675 1.00 98.31 215 GLU A C 1
ATOM 1551 O O . GLU A 1 215 ? 13.645 0.547 -17.844 1.00 98.31 215 GLU A O 1
ATOM 1556 N N . THR A 1 216 ? 15.818 0.829 -18.296 1.00 98.25 216 THR A N 1
ATOM 1557 C CA . THR A 1 216 ? 16.192 0.915 -16.878 1.00 98.25 216 THR A CA 1
ATOM 1558 C C . THR A 1 216 ? 15.591 2.155 -16.226 1.00 98.25 216 THR A C 1
ATOM 1560 O O . THR A 1 216 ? 15.017 2.043 -15.145 1.00 98.25 216 THR A O 1
ATOM 1563 N N . GLN A 1 217 ? 15.629 3.311 -16.892 1.00 98.00 217 GLN A N 1
ATOM 1564 C CA . GLN A 1 217 ? 15.009 4.539 -16.392 1.00 98.00 217 GLN A CA 1
ATOM 1565 C C . GLN A 1 217 ? 13.489 4.391 -16.221 1.00 98.00 217 GLN A C 1
ATOM 1567 O O . GLN A 1 217 ? 12.947 4.797 -15.193 1.00 98.00 217 GLN A O 1
ATOM 1572 N N . GLN A 1 218 ? 12.799 3.764 -17.176 1.00 98.38 218 GLN A N 1
ATOM 1573 C CA . GLN A 1 218 ? 11.364 3.470 -17.071 1.00 98.38 218 GLN A CA 1
ATOM 1574 C C . GLN A 1 218 ? 11.053 2.561 -15.876 1.00 98.38 218 GLN A C 1
ATOM 1576 O O . GLN A 1 218 ? 10.133 2.829 -15.113 1.00 98.38 218 GLN A O 1
ATOM 1581 N N . ARG A 1 219 ? 11.856 1.517 -15.647 1.00 97.81 219 ARG A N 1
ATOM 1582 C CA . ARG A 1 219 ? 11.671 0.630 -14.485 1.00 97.81 219 ARG A CA 1
ATOM 1583 C C . ARG A 1 219 ? 11.907 1.351 -13.160 1.00 97.81 219 ARG A C 1
ATOM 1585 O O . ARG A 1 219 ? 11.195 1.095 -12.194 1.00 97.81 219 ARG A O 1
ATOM 1592 N N . LEU A 1 220 ? 12.913 2.223 -13.093 1.00 98.19 220 LEU A N 1
ATOM 1593 C CA . LEU A 1 220 ? 13.207 2.994 -11.883 1.00 98.19 220 LEU A CA 1
ATOM 1594 C C . LEU A 1 220 ? 12.097 4.002 -11.579 1.00 98.19 220 LEU A C 1
ATOM 1596 O O . LEU A 1 220 ? 11.659 4.095 -10.437 1.00 98.19 220 LEU A O 1
ATOM 1600 N N . THR A 1 221 ? 11.618 4.715 -12.597 1.00 97.81 221 THR A N 1
ATOM 1601 C CA . THR A 1 221 ? 10.509 5.671 -12.451 1.00 97.81 221 THR A CA 1
ATOM 1602 C C . THR A 1 221 ? 9.217 4.973 -12.034 1.00 97.81 221 THR A C 1
ATOM 1604 O O . THR A 1 221 ? 8.636 5.380 -11.033 1.00 97.81 221 THR A O 1
ATOM 1607 N N . ALA A 1 222 ? 8.852 3.858 -12.675 1.00 98.12 222 ALA A N 1
ATOM 1608 C CA . ALA A 1 222 ? 7.687 3.059 -12.287 1.00 98.12 222 ALA A CA 1
ATOM 1609 C C . ALA A 1 222 ? 7.758 2.587 -10.823 1.00 98.12 222 ALA A C 1
ATOM 1611 O O . ALA A 1 222 ? 6.815 2.773 -10.064 1.00 98.12 222 ALA A O 1
ATOM 1612 N N . ARG A 1 223 ? 8.910 2.068 -10.369 1.00 98.44 223 ARG A N 1
ATOM 1613 C CA . ARG A 1 223 ? 9.095 1.657 -8.961 1.00 98.44 223 ARG A CA 1
ATOM 1614 C C . ARG A 1 223 ? 8.925 2.813 -7.976 1.00 98.44 223 ARG A C 1
ATOM 1616 O O . ARG A 1 223 ? 8.400 2.617 -6.882 1.00 98.44 223 ARG A O 1
ATOM 1623 N N . LEU A 1 224 ? 9.405 4.005 -8.331 1.00 98.44 224 LEU A N 1
ATOM 1624 C CA . LEU A 1 224 ? 9.246 5.193 -7.492 1.00 98.44 224 LEU A CA 1
ATOM 1625 C C . LEU A 1 224 ? 7.788 5.653 -7.443 1.00 98.44 224 LEU A C 1
ATOM 1627 O O . LEU A 1 224 ? 7.323 6.069 -6.384 1.00 98.44 224 LEU A O 1
ATOM 1631 N N . GLU A 1 225 ? 7.072 5.575 -8.561 1.00 98.31 225 GLU A N 1
ATOM 1632 C CA . GLU A 1 225 ? 5.641 5.873 -8.630 1.00 98.31 225 GLU A CA 1
ATOM 1633 C C . GLU A 1 225 ? 4.823 4.882 -7.799 1.00 98.31 225 GLU A C 1
ATOM 1635 O O . GLU A 1 225 ? 4.027 5.321 -6.970 1.00 98.31 225 GLU A O 1
ATOM 1640 N N . ASP A 1 226 ? 5.097 3.579 -7.908 1.00 98.00 226 ASP A N 1
ATOM 1641 C CA . ASP A 1 226 ? 4.464 2.537 -7.092 1.00 98.00 226 ASP A CA 1
ATOM 1642 C C . ASP A 1 226 ? 4.699 2.775 -5.596 1.00 98.00 226 ASP A C 1
ATOM 1644 O O . ASP A 1 226 ? 3.774 2.705 -4.786 1.00 98.00 226 ASP A O 1
ATOM 1648 N N . HIS A 1 227 ? 5.933 3.119 -5.214 1.00 98.19 227 HIS A N 1
ATOM 1649 C CA . HIS A 1 227 ? 6.265 3.429 -3.826 1.00 98.19 227 HIS A CA 1
ATOM 1650 C C . HIS A 1 227 ? 5.532 4.682 -3.327 1.00 98.19 227 HIS A C 1
ATOM 1652 O O . HIS A 1 227 ? 4.978 4.687 -2.227 1.00 98.19 227 HIS A O 1
ATOM 1658 N N . ARG A 1 228 ? 5.479 5.747 -4.138 1.00 98.38 228 ARG A N 1
ATOM 1659 C CA . ARG A 1 228 ? 4.718 6.965 -3.814 1.00 98.38 228 ARG A CA 1
ATOM 1660 C C . ARG A 1 228 ? 3.226 6.668 -3.667 1.00 98.38 228 ARG A C 1
ATOM 1662 O O . ARG A 1 228 ? 2.615 7.139 -2.711 1.00 98.38 228 ARG A O 1
ATOM 1669 N N . ALA A 1 229 ? 2.655 5.866 -4.563 1.00 98.25 229 ALA A N 1
ATOM 1670 C CA . ALA A 1 229 ? 1.257 5.455 -4.506 1.00 98.25 229 ALA A CA 1
ATOM 1671 C C . ALA A 1 229 ? 0.965 4.605 -3.260 1.00 98.25 229 ALA A C 1
ATOM 1673 O O . ALA A 1 229 ? -0.035 4.838 -2.581 1.00 98.25 229 ALA A O 1
ATOM 1674 N N . ALA A 1 230 ? 1.860 3.678 -2.904 1.00 97.88 230 ALA A N 1
ATOM 1675 C CA . ALA A 1 230 ? 1.742 2.871 -1.693 1.00 97.88 230 ALA A CA 1
ATOM 1676 C C . ALA A 1 230 ? 1.756 3.737 -0.424 1.00 97.88 230 ALA A C 1
ATOM 1678 O O . ALA A 1 230 ? 0.900 3.562 0.444 1.00 97.88 230 ALA A O 1
ATOM 1679 N N . LEU A 1 231 ? 2.670 4.710 -0.334 1.00 98.06 231 LEU A N 1
ATOM 1680 C CA . LEU A 1 231 ? 2.713 5.656 0.784 1.00 98.06 231 LEU A CA 1
ATOM 1681 C C . LEU A 1 231 ? 1.449 6.516 0.858 1.00 98.06 231 LEU A C 1
ATOM 1683 O O . LEU A 1 231 ? 0.863 6.645 1.932 1.00 98.06 231 LEU A O 1
ATOM 1687 N N . ALA A 1 232 ? 0.993 7.062 -0.271 1.00 98.25 232 ALA A N 1
ATOM 1688 C CA . ALA A 1 232 ? -0.239 7.845 -0.325 1.00 98.25 232 ALA A CA 1
ATOM 1689 C C . ALA A 1 232 ? -1.453 7.013 0.122 1.00 98.25 232 ALA A C 1
ATOM 1691 O O . ALA A 1 232 ? -2.288 7.481 0.899 1.00 98.25 232 ALA A O 1
ATOM 1692 N N . HIS A 1 233 ? -1.522 5.747 -0.298 1.00 97.94 233 HIS A N 1
ATOM 1693 C CA . HIS A 1 233 ? -2.572 4.833 0.130 1.00 97.94 233 HIS A CA 1
ATOM 1694 C C . HIS A 1 233 ? -2.512 4.562 1.639 1.00 97.94 233 HIS A C 1
ATOM 1696 O O . HIS A 1 233 ? -3.527 4.705 2.321 1.00 97.94 233 HIS A O 1
ATOM 1702 N N . GLN A 1 234 ? -1.334 4.254 2.189 1.00 97.19 234 GLN A N 1
ATOM 1703 C CA . GLN A 1 234 ? -1.154 4.050 3.631 1.00 97.19 234 GLN A CA 1
ATOM 1704 C C . GLN A 1 234 ? -1.546 5.288 4.447 1.00 97.19 234 GLN A C 1
ATOM 1706 O O . GLN A 1 234 ? -2.246 5.160 5.452 1.00 97.19 234 GLN A O 1
ATOM 1711 N N . GLN A 1 235 ? -1.161 6.484 3.995 1.00 97.44 235 GLN A N 1
ATOM 1712 C CA . GLN A 1 235 ? -1.558 7.743 4.628 1.00 97.44 235 GLN A CA 1
ATOM 1713 C C . GLN A 1 235 ? -3.077 7.930 4.595 1.00 97.44 235 GLN A C 1
ATOM 1715 O O . GLN A 1 235 ? -3.677 8.207 5.631 1.00 97.44 235 GLN A O 1
ATOM 1720 N N . SER A 1 236 ? -3.722 7.705 3.445 1.00 96.69 236 SER A N 1
ATOM 1721 C CA . SER A 1 236 ? -5.183 7.810 3.331 1.00 96.69 236 SER A CA 1
ATOM 1722 C C . SER A 1 236 ? -5.913 6.834 4.264 1.00 96.69 236 SER A C 1
ATOM 1724 O O . SER A 1 236 ? -6.876 7.214 4.931 1.00 96.69 236 SER A O 1
ATOM 1726 N N . GLN A 1 237 ? -5.409 5.601 4.400 1.00 95.06 237 GLN A N 1
ATOM 1727 C CA . GLN A 1 237 ? -5.952 4.621 5.337 1.00 95.06 237 GLN A CA 1
ATOM 1728 C C . GLN A 1 237 ? -5.760 5.048 6.797 1.00 95.06 237 GLN A C 1
ATOM 1730 O O . GLN A 1 237 ? -6.655 4.837 7.613 1.00 95.06 237 GLN A O 1
ATOM 1735 N N . ALA A 1 238 ? -4.606 5.623 7.148 1.00 95.69 238 ALA A N 1
ATOM 1736 C CA . ALA A 1 238 ? -4.343 6.116 8.498 1.00 95.69 238 ALA A CA 1
ATOM 1737 C C . ALA A 1 238 ? -5.288 7.270 8.868 1.00 95.69 238 ALA A C 1
ATOM 1739 O O . ALA A 1 238 ? -5.911 7.237 9.929 1.00 95.69 238 ALA A O 1
ATOM 1740 N N . VAL A 1 239 ? -5.473 8.226 7.955 1.00 97.25 239 VAL A N 1
ATOM 1741 C CA . VAL A 1 239 ? -6.404 9.349 8.133 1.00 97.25 239 VAL A CA 1
ATOM 1742 C C . VAL A 1 239 ? -7.835 8.852 8.338 1.00 97.25 239 VAL A C 1
ATOM 1744 O O . VAL A 1 239 ? -8.511 9.289 9.271 1.00 97.25 239 VAL A O 1
ATOM 1747 N N . GLU A 1 240 ? -8.296 7.901 7.523 1.00 96.06 240 GLU A N 1
ATOM 1748 C CA . GLU A 1 240 ? -9.649 7.356 7.665 1.00 96.06 240 GLU A CA 1
ATOM 1749 C C . GLU A 1 240 ? -9.823 6.593 8.990 1.00 96.06 240 GLU A C 1
ATOM 1751 O O . GLU A 1 240 ? -10.831 6.761 9.681 1.00 96.06 240 GLU A O 1
ATOM 1756 N N . LYS A 1 241 ? -8.809 5.828 9.421 1.00 96.25 241 LYS A N 1
ATOM 1757 C CA . LYS A 1 241 ? -8.799 5.179 10.744 1.00 96.25 241 LYS A CA 1
ATOM 1758 C C . LYS A 1 241 ? -8.951 6.192 11.877 1.00 96.25 241 LYS A C 1
ATOM 1760 O O . LYS A 1 241 ? -9.750 5.973 12.788 1.00 96.25 241 LYS A O 1
ATOM 1765 N N . ASP A 1 242 ? -8.213 7.295 11.836 1.00 97.06 242 ASP A N 1
ATOM 1766 C CA . ASP A 1 242 ? -8.247 8.308 12.894 1.00 97.06 242 ASP A CA 1
ATOM 1767 C C . ASP A 1 242 ? -9.549 9.115 12.900 1.00 97.06 242 ASP A C 1
ATOM 1769 O O . ASP A 1 242 ? -10.105 9.411 13.970 1.00 97.06 242 ASP A O 1
ATOM 1773 N N . ARG A 1 243 ? -10.112 9.380 11.718 1.00 97.62 243 ARG A N 1
ATOM 1774 C CA . ARG A 1 243 ? -11.454 9.948 11.578 1.00 97.62 243 ARG A CA 1
ATOM 1775 C C . ARG A 1 243 ? -12.502 9.046 12.230 1.00 97.62 243 ARG A C 1
ATOM 1777 O O . ARG A 1 243 ? -13.268 9.511 13.080 1.00 97.62 243 ARG A O 1
ATOM 1784 N N . LEU A 1 244 ? -12.510 7.755 11.892 1.00 97.50 244 LEU A N 1
ATOM 1785 C CA . LEU A 1 244 ? -13.439 6.778 12.463 1.00 97.50 244 LEU A CA 1
ATOM 1786 C C . LEU A 1 244 ? -13.264 6.639 13.978 1.00 97.50 244 LEU A C 1
ATOM 1788 O O . LEU A 1 244 ? -14.257 6.661 14.706 1.00 97.50 244 LEU A O 1
ATOM 1792 N N . ARG A 1 245 ? -12.023 6.585 14.481 1.00 97.50 245 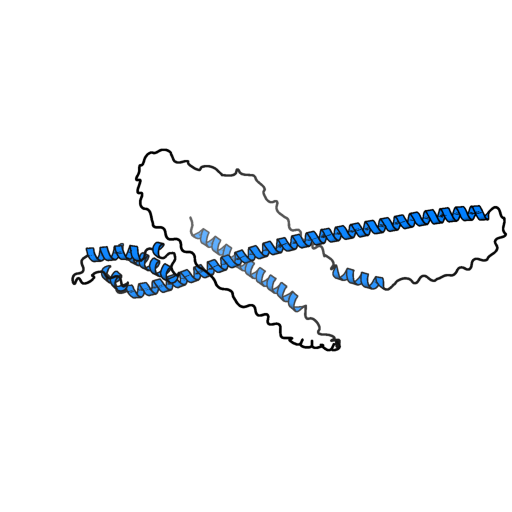ARG A N 1
ATOM 1793 C CA . ARG A 1 245 ? -11.732 6.573 15.928 1.00 97.50 245 ARG A CA 1
ATOM 1794 C C . ARG A 1 245 ? -12.368 7.759 16.638 1.00 97.50 245 ARG A C 1
ATOM 1796 O O . ARG A 1 245 ? -12.991 7.584 17.684 1.00 97.50 245 ARG A O 1
ATOM 1803 N N . THR A 1 246 ? -12.253 8.956 16.069 1.00 97.94 246 THR A N 1
ATOM 1804 C CA . THR A 1 246 ? -12.831 10.175 16.649 1.00 97.94 246 THR A CA 1
ATOM 1805 C C . THR A 1 246 ? -14.358 10.096 16.705 1.00 97.94 246 THR A C 1
ATOM 1807 O O . THR A 1 246 ? -14.948 10.333 17.762 1.00 97.94 246 THR A O 1
ATOM 1810 N N . ILE A 1 247 ? -15.001 9.689 15.607 1.00 97.81 247 ILE A N 1
ATOM 1811 C CA . ILE A 1 247 ? -16.463 9.543 15.522 1.00 97.81 247 ILE A CA 1
ATOM 1812 C C . ILE A 1 247 ? -16.967 8.496 16.525 1.00 97.81 247 ILE A C 1
ATOM 1814 O O . ILE A 1 247 ? -17.900 8.754 17.293 1.00 97.81 247 ILE A O 1
ATOM 1818 N N . VAL A 1 248 ? -16.330 7.324 16.560 1.00 97.56 248 VAL A N 1
ATOM 1819 C CA . VAL A 1 248 ? -16.678 6.223 17.466 1.00 97.56 248 VAL A CA 1
ATOM 1820 C C . VAL A 1 248 ? -16.513 6.650 18.922 1.00 97.56 248 VAL A C 1
ATOM 1822 O O . VAL A 1 248 ? -17.438 6.456 19.713 1.00 97.56 248 VAL A O 1
ATOM 1825 N N . ARG A 1 249 ? -15.395 7.292 19.286 1.00 97.25 249 ARG A N 1
ATOM 1826 C CA . ARG A 1 249 ? -15.168 7.800 20.649 1.00 97.25 249 ARG A CA 1
ATOM 1827 C C . ARG A 1 249 ? -16.249 8.776 21.074 1.00 97.25 249 ARG A C 1
ATOM 1829 O O . ARG A 1 249 ? -16.817 8.607 22.148 1.00 97.25 249 ARG A O 1
ATOM 1836 N N . GLN A 1 250 ? -16.582 9.752 20.232 1.00 97.38 250 GLN A N 1
ATOM 1837 C CA . GLN A 1 250 ? -17.643 10.714 20.533 1.00 97.38 250 GLN A CA 1
ATOM 1838 C C . GLN A 1 250 ? -18.999 10.020 20.709 1.00 97.38 250 GLN A C 1
ATOM 1840 O O . GLN A 1 250 ? -19.742 10.329 21.642 1.00 97.38 250 GLN A O 1
ATOM 1845 N N . ARG A 1 251 ? -19.323 9.045 19.850 1.00 96.62 251 ARG A N 1
ATOM 1846 C CA . ARG A 1 251 ? -20.560 8.258 19.947 1.00 96.62 251 ARG A CA 1
ATOM 1847 C C . ARG A 1 251 ? -20.621 7.455 21.248 1.00 96.62 251 ARG A C 1
ATOM 1849 O O . ARG A 1 251 ? -21.644 7.484 21.931 1.00 96.62 251 ARG A O 1
ATOM 1856 N N . LEU A 1 252 ? -19.541 6.765 21.610 1.00 96.12 252 LEU A N 1
ATOM 1857 C CA . LEU A 1 252 ? -19.452 5.977 22.842 1.00 96.12 252 LEU A CA 1
ATOM 1858 C C . LEU A 1 252 ? -19.493 6.866 24.088 1.00 96.12 252 LEU A C 1
ATOM 1860 O O . LEU A 1 252 ? -20.227 6.567 25.029 1.00 96.12 252 LEU A O 1
ATOM 1864 N N . GLN A 1 253 ? -18.777 7.991 24.079 1.00 95.25 253 GLN A N 1
ATOM 1865 C CA . GLN A 1 253 ? -18.818 8.971 25.162 1.00 95.25 253 GLN A CA 1
ATOM 1866 C C . GLN A 1 253 ? -20.235 9.499 25.374 1.00 95.25 253 GLN A C 1
ATOM 1868 O O . GLN A 1 253 ? -20.698 9.503 26.508 1.00 95.25 253 GLN A O 1
ATOM 1873 N N . LYS A 1 254 ? -20.967 9.855 24.309 1.00 96.19 254 LYS A N 1
ATOM 1874 C CA . LYS A 1 254 ? -22.372 10.289 24.413 1.00 96.19 254 LYS A CA 1
ATOM 1875 C C . LYS A 1 254 ? -23.272 9.206 25.016 1.00 96.19 254 LYS A C 1
ATOM 1877 O O . LYS A 1 254 ? -24.069 9.515 25.899 1.00 96.19 254 LYS A O 1
ATOM 1882 N N . LYS A 1 255 ? -23.117 7.943 24.597 1.00 94.69 255 LYS A N 1
ATOM 1883 C CA . LYS A 1 255 ? -23.887 6.806 25.144 1.00 94.69 255 LYS A CA 1
ATOM 1884 C C . LYS A 1 255 ? -23.624 6.586 26.636 1.00 94.69 255 LYS A C 1
ATOM 1886 O O . LYS A 1 255 ? -24.544 6.295 27.392 1.00 94.69 255 LYS A O 1
ATOM 1891 N N . VAL A 1 256 ? -22.372 6.734 27.064 1.00 94.81 256 VAL A N 1
ATOM 1892 C CA . VAL A 1 256 ? -21.919 6.359 28.415 1.00 94.81 256 VAL A CA 1
ATOM 1893 C C . VAL A 1 256 ? -21.755 7.578 29.343 1.00 94.81 256 VAL A C 1
ATOM 1895 O O . VAL A 1 256 ? -21.469 7.422 30.529 1.00 94.81 256 VAL A O 1
ATOM 1898 N N . ALA A 1 257 ? -22.009 8.799 28.860 1.00 94.00 257 ALA A N 1
ATOM 1899 C CA . ALA A 1 257 ? -21.843 10.048 29.612 1.00 94.00 257 ALA A CA 1
ATOM 1900 C C . ALA A 1 257 ? -22.607 10.057 30.944 1.00 94.00 257 ALA A C 1
ATOM 1902 O O . ALA A 1 257 ? -22.095 10.529 31.956 1.00 94.00 257 ALA A O 1
ATOM 1903 N N . ARG A 1 258 ? -23.823 9.498 30.960 1.00 91.88 258 ARG A N 1
ATOM 1904 C CA . ARG A 1 258 ? -24.688 9.446 32.152 1.00 91.88 258 ARG A CA 1
ATOM 1905 C C . ARG A 1 258 ? -24.453 8.206 33.025 1.00 91.88 258 ARG A C 1
ATOM 1907 O O . ARG A 1 258 ? -24.980 8.130 34.133 1.00 91.88 258 ARG A O 1
ATOM 1914 N N . ALA A 1 259 ? -23.666 7.236 32.557 1.00 93.31 259 ALA A N 1
ATOM 1915 C CA . ALA A 1 259 ? -23.412 5.995 33.276 1.00 93.31 259 ALA A CA 1
ATOM 1916 C C . ALA A 1 259 ? -22.319 6.192 34.339 1.00 93.31 259 ALA A C 1
ATOM 1918 O O . ALA A 1 259 ? -21.135 6.364 34.025 1.00 93.31 259 ALA A O 1
ATOM 1919 N N . LYS A 1 260 ? -22.721 6.158 35.615 1.00 90.94 260 LYS A N 1
ATOM 1920 C CA . LYS A 1 260 ? -21.811 6.277 36.768 1.00 90.94 260 LYS A CA 1
ATOM 1921 C C . LYS A 1 260 ? -21.225 4.930 37.193 1.00 90.94 260 LYS A C 1
ATOM 1923 O O . LYS A 1 260 ? -20.050 4.859 37.529 1.00 90.94 260 LYS A O 1
ATOM 1928 N N . THR A 1 261 ? -22.026 3.867 37.144 1.00 93.12 261 THR A N 1
ATOM 1929 C CA . THR A 1 261 ? -21.647 2.521 37.596 1.00 93.12 261 THR A CA 1
ATOM 1930 C C . THR A 1 261 ? -21.329 1.600 36.422 1.00 93.12 261 THR A C 1
ATOM 1932 O O . THR A 1 261 ? -21.864 1.777 35.328 1.00 93.12 261 THR A O 1
ATOM 1935 N N . MET A 1 262 ? -20.510 0.569 36.654 1.00 94.06 262 MET A N 1
ATOM 1936 C CA . MET A 1 262 ? -20.190 -0.436 35.629 1.00 94.06 262 MET A CA 1
ATOM 1937 C C . MET A 1 262 ? -21.449 -1.112 35.061 1.00 94.06 262 MET A C 1
ATOM 1939 O O . MET A 1 262 ? -21.542 -1.332 33.859 1.00 94.06 262 MET A O 1
ATOM 1943 N N . HIS A 1 263 ? -22.456 -1.370 35.901 1.00 93.38 263 HIS A N 1
ATOM 1944 C CA . HIS A 1 263 ? -23.747 -1.893 35.450 1.00 93.38 263 HIS A CA 1
ATOM 1945 C C . HIS A 1 263 ? -24.404 -0.980 34.402 1.00 93.38 263 HIS A C 1
ATOM 1947 O O . HIS A 1 263 ? -24.775 -1.445 33.328 1.00 93.38 263 HIS A O 1
ATOM 1953 N N . ALA A 1 264 ? -24.484 0.328 34.674 1.00 94.06 264 ALA A N 1
ATOM 1954 C CA . ALA A 1 264 ? -25.065 1.290 33.740 1.00 94.06 264 ALA A CA 1
ATOM 1955 C C . ALA A 1 264 ? -24.265 1.384 32.429 1.00 94.06 264 ALA A C 1
ATOM 1957 O O . ALA A 1 264 ? -24.859 1.547 31.367 1.00 94.06 264 ALA A O 1
ATOM 1958 N N . VAL A 1 265 ? -22.933 1.248 32.490 1.00 95.50 265 VAL A N 1
ATOM 1959 C CA . VAL A 1 265 ? -22.070 1.214 31.296 1.00 95.50 265 VAL A CA 1
ATOM 1960 C C . VAL A 1 265 ? -22.396 -0.008 30.434 1.00 95.50 265 VAL A C 1
ATOM 1962 O O . VAL A 1 265 ? -22.627 0.142 29.238 1.00 95.50 265 VAL A O 1
ATOM 1965 N N . LEU A 1 266 ? -22.458 -1.203 31.031 1.00 95.19 266 LEU A N 1
ATOM 1966 C CA . LEU A 1 266 ? -22.769 -2.444 30.313 1.00 95.19 266 LEU A CA 1
ATOM 1967 C C . LEU A 1 266 ? -24.160 -2.383 29.665 1.00 95.19 266 LEU A C 1
ATOM 1969 O O . LEU A 1 266 ? -24.289 -2.693 28.482 1.00 95.19 266 LEU A O 1
ATOM 1973 N N . CYS A 1 267 ? -25.168 -1.889 30.388 1.00 93.31 267 CYS A N 1
ATOM 1974 C CA . CYS A 1 267 ? -26.515 -1.698 29.847 1.00 93.31 267 CYS A CA 1
ATOM 1975 C C . CYS A 1 267 ? -26.546 -0.669 28.701 1.00 93.31 267 CYS A C 1
ATOM 1977 O O . CYS A 1 267 ? -27.169 -0.924 27.674 1.00 93.31 267 CYS A O 1
ATOM 1979 N N . ALA A 1 268 ? -25.836 0.460 28.824 1.00 94.19 268 ALA A N 1
ATOM 1980 C CA . ALA A 1 268 ? -25.752 1.479 27.768 1.00 94.19 268 ALA A CA 1
ATOM 1981 C C . ALA A 1 268 ? -25.055 0.974 26.490 1.00 94.19 268 ALA A C 1
ATOM 1983 O O . ALA A 1 268 ? -25.332 1.456 25.391 1.00 94.19 268 ALA A O 1
ATOM 1984 N N . LEU A 1 269 ? -24.162 -0.008 26.628 1.00 94.06 269 LEU A N 1
ATOM 1985 C CA . LEU A 1 269 ? -23.510 -0.709 25.519 1.00 94.06 269 LEU A CA 1
ATOM 1986 C C . LEU A 1 269 ? -24.353 -1.873 24.964 1.00 94.06 269 LEU A C 1
ATOM 1988 O O . LEU A 1 269 ? -23.904 -2.560 24.050 1.00 94.06 269 LEU A O 1
ATOM 1992 N N . GLY A 1 270 ? -25.558 -2.104 25.495 1.00 92.94 270 GLY A N 1
ATOM 1993 C CA . GLY A 1 270 ? -26.447 -3.184 25.063 1.00 92.94 270 GLY A CA 1
ATOM 1994 C C . GLY A 1 270 ? -26.031 -4.573 25.555 1.00 92.94 270 GLY A C 1
ATOM 1995 O O . GLY A 1 270 ? -26.461 -5.576 24.991 1.00 92.94 270 GLY A O 1
ATOM 1996 N N . ILE A 1 271 ? -25.188 -4.659 26.589 1.00 93.00 271 ILE A N 1
ATOM 1997 C CA . ILE A 1 271 ? -24.754 -5.929 27.178 1.00 93.00 271 ILE A CA 1
ATOM 1998 C C . ILE A 1 271 ? -25.715 -6.287 28.322 1.00 93.00 271 ILE A C 1
ATOM 2000 O O . ILE A 1 271 ? -25.766 -5.568 29.325 1.00 93.00 271 ILE A O 1
ATOM 2004 N N . PRO A 1 272 ? -26.465 -7.398 28.227 1.00 90.81 272 PRO A N 1
ATOM 2005 C CA . PRO A 1 272 ? -27.408 -7.784 29.269 1.00 90.81 272 PRO A CA 1
ATOM 2006 C C . PRO A 1 272 ? -26.666 -8.281 30.518 1.00 90.81 272 PRO A C 1
ATOM 2008 O O . PRO A 1 272 ? -25.902 -9.245 30.451 1.00 90.81 272 PRO A O 1
ATOM 2011 N N . VAL A 1 273 ? -26.904 -7.634 31.664 1.00 89.06 273 VAL A N 1
ATOM 2012 C CA . VAL A 1 273 ? -26.286 -8.000 32.956 1.00 89.06 273 VAL A CA 1
ATOM 2013 C C . VAL A 1 273 ? -27.145 -8.979 33.762 1.00 89.06 273 VAL A C 1
ATOM 2015 O O . VAL A 1 273 ? -26.618 -9.878 34.412 1.00 89.06 273 VAL A O 1
ATOM 2018 N N . ALA A 1 274 ? -28.465 -8.821 33.704 1.00 78.06 274 ALA A N 1
ATOM 2019 C CA . ALA A 1 274 ? -29.437 -9.626 34.430 1.00 78.06 274 ALA A CA 1
ATOM 2020 C C . ALA A 1 274 ? -30.488 -10.115 33.430 1.00 78.06 274 ALA A C 1
ATOM 2022 O O . ALA A 1 274 ? -31.446 -9.411 33.122 1.00 78.06 274 ALA A O 1
ATOM 2023 N N . GLN A 1 275 ? -30.276 -11.296 32.849 1.00 69.81 275 GLN A N 1
ATOM 2024 C CA . GLN A 1 275 ? -31.276 -11.929 31.990 1.00 69.81 275 GLN A CA 1
ATOM 2025 C C . GLN A 1 275 ? -32.424 -12.451 32.871 1.00 69.81 275 GLN A C 1
ATOM 2027 O O . GLN A 1 275 ? -32.434 -13.615 33.249 1.00 69.81 275 GLN A O 1
ATOM 2032 N N . GLY A 1 276 ? -33.355 -11.569 33.249 1.00 68.50 276 GLY A N 1
ATOM 2033 C CA . GLY A 1 276 ? -34.592 -11.937 33.950 1.00 68.50 276 GLY A CA 1
ATOM 2034 C C . GLY A 1 276 ? -34.552 -11.918 35.484 1.00 68.50 276 GLY A C 1
ATOM 2035 O O . GLY A 1 276 ? -35.539 -12.294 36.107 1.00 68.50 276 GLY A O 1
ATOM 2036 N N . THR A 1 277 ? -33.465 -11.466 36.118 1.00 73.00 277 THR A N 1
ATOM 2037 C CA . THR A 1 277 ? -33.400 -11.293 37.581 1.00 73.00 277 THR A CA 1
ATOM 2038 C C . THR A 1 277 ? -33.664 -9.845 38.001 1.00 73.00 277 THR A C 1
ATOM 2040 O O . THR A 1 277 ? -33.043 -8.918 37.489 1.00 73.00 277 THR A O 1
ATOM 2043 N N . LEU A 1 278 ? -34.563 -9.647 38.973 1.00 72.94 278 LEU A N 1
ATOM 2044 C CA . LEU A 1 278 ? -34.926 -8.321 39.503 1.00 72.94 278 LEU A CA 1
ATOM 2045 C C . LEU A 1 278 ? -33.818 -7.681 40.357 1.00 72.94 278 LEU A C 1
ATOM 2047 O O . LEU A 1 278 ? -33.774 -6.463 40.501 1.00 72.94 278 LEU A O 1
ATOM 2051 N N . VAL A 1 279 ? -32.913 -8.492 40.916 1.00 83.38 279 VAL A N 1
ATOM 2052 C CA . VAL A 1 279 ? -31.830 -8.026 41.790 1.00 83.38 279 VAL A CA 1
ATOM 2053 C C . VAL A 1 279 ? -30.494 -8.116 41.059 1.00 83.38 279 VAL A C 1
ATOM 2055 O O . VAL A 1 279 ? -30.037 -9.196 40.681 1.00 83.38 279 VAL A O 1
ATOM 2058 N N . VAL A 1 280 ? -29.844 -6.966 40.879 1.00 85.81 280 VAL A N 1
ATOM 2059 C CA . VAL A 1 280 ? -28.510 -6.872 40.279 1.00 85.81 280 VAL A CA 1
ATOM 2060 C C . VAL A 1 280 ? -27.457 -7.065 41.369 1.00 85.81 280 VAL A C 1
ATOM 2062 O O . VAL A 1 280 ? -27.244 -6.184 42.198 1.00 85.81 280 VAL A O 1
ATOM 2065 N N . THR A 1 281 ? -26.768 -8.206 41.354 1.00 91.75 281 THR A N 1
ATOM 2066 C CA . THR A 1 281 ? -25.629 -8.470 42.247 1.00 91.75 281 THR A CA 1
ATOM 2067 C C . THR A 1 281 ? -24.298 -8.111 41.580 1.00 91.75 281 THR A C 1
ATOM 2069 O O . THR A 1 281 ? -24.174 -8.091 40.350 1.00 91.75 281 THR A O 1
ATOM 2072 N N . LYS A 1 282 ? -23.265 -7.843 42.391 1.00 91.25 282 LYS A N 1
ATOM 2073 C CA . LYS A 1 282 ? -21.907 -7.527 41.909 1.00 91.25 282 LYS A CA 1
ATOM 2074 C C . LYS A 1 282 ? -21.334 -8.642 41.024 1.00 91.25 282 LYS A C 1
ATOM 2076 O O . LYS A 1 282 ? -20.717 -8.352 40.000 1.00 91.25 282 LYS A O 1
ATOM 2081 N N . ASP A 1 283 ? -21.602 -9.899 41.367 1.00 92.25 283 ASP A N 1
ATOM 2082 C CA . ASP A 1 283 ? -21.110 -11.062 40.622 1.00 92.25 283 ASP A CA 1
ATOM 2083 C C . ASP A 1 283 ? -21.707 -11.147 39.214 1.00 92.25 283 ASP A C 1
ATOM 2085 O O . ASP A 1 283 ? -21.005 -11.495 38.263 1.00 92.25 283 ASP A O 1
ATOM 2089 N N . LEU A 1 284 ? -22.984 -10.785 39.046 1.00 93.38 284 LEU A N 1
ATOM 2090 C CA . LEU A 1 284 ? -23.623 -10.728 37.728 1.00 93.38 284 LEU A CA 1
ATOM 2091 C C . LEU A 1 284 ? -22.988 -9.646 36.850 1.00 93.38 284 LEU A C 1
ATOM 2093 O O . LEU A 1 284 ? -22.677 -9.900 35.686 1.00 93.38 284 LEU A O 1
ATOM 2097 N N . VAL A 1 285 ? -22.707 -8.470 37.423 1.00 94.06 285 VAL A N 1
ATOM 2098 C CA . VAL A 1 285 ? -21.987 -7.387 36.731 1.00 94.06 285 VAL A CA 1
ATOM 2099 C C . VAL A 1 285 ? -20.596 -7.853 36.302 1.00 94.06 285 VAL A C 1
ATOM 2101 O O . VAL A 1 285 ? -20.207 -7.637 35.156 1.00 94.06 285 VAL A O 1
ATOM 2104 N N . GLN A 1 286 ? -19.858 -8.543 37.176 1.00 94.50 286 GLN A N 1
ATOM 2105 C CA . GLN A 1 286 ? -18.532 -9.074 36.848 1.00 94.50 286 GLN A CA 1
ATOM 2106 C C . GLN A 1 286 ? -18.576 -10.157 35.762 1.00 94.50 286 GLN A C 1
ATOM 2108 O O . GLN A 1 286 ? -17.726 -10.162 34.870 1.00 94.50 286 GLN A O 1
ATOM 2113 N N . LYS A 1 287 ? -19.563 -11.061 35.797 1.00 94.75 287 LYS A N 1
ATOM 2114 C CA . LYS A 1 287 ? -19.761 -12.076 34.749 1.00 94.75 287 LYS A CA 1
ATOM 2115 C C . LYS A 1 287 ? -20.061 -11.425 33.397 1.00 94.75 287 LYS A C 1
ATOM 2117 O O . LYS A 1 287 ? -19.429 -11.777 32.401 1.00 94.75 287 LYS A O 1
ATOM 2122 N N . ALA A 1 288 ? -20.967 -10.447 33.366 1.00 95.69 288 ALA A N 1
ATOM 2123 C CA . ALA A 1 288 ? -21.300 -9.701 32.155 1.00 95.69 288 ALA A CA 1
ATOM 2124 C C . ALA A 1 288 ? -20.101 -8.902 31.620 1.00 95.69 288 ALA A C 1
ATOM 2126 O O . ALA A 1 288 ? -19.838 -8.926 30.421 1.00 95.69 288 ALA A O 1
ATOM 2127 N N . TYR A 1 289 ? -19.321 -8.275 32.505 1.00 96.56 289 TYR A N 1
ATOM 2128 C CA . TYR A 1 289 ? -18.079 -7.587 32.153 1.00 96.56 289 TYR A CA 1
ATOM 2129 C C . TYR A 1 289 ? -17.055 -8.527 31.502 1.00 96.56 289 TYR A C 1
ATOM 2131 O O . TYR A 1 289 ? -16.573 -8.249 30.406 1.00 96.56 289 TYR A O 1
ATOM 2139 N N . LYS A 1 290 ? -16.767 -9.683 32.117 1.00 96.19 290 LYS A N 1
ATOM 2140 C CA . LYS A 1 290 ? -15.847 -10.684 31.546 1.00 96.19 290 LYS A CA 1
ATOM 2141 C C . LYS A 1 290 ? -16.326 -11.173 30.176 1.00 96.19 290 LYS A C 1
ATOM 2143 O O . LYS A 1 290 ? -15.530 -11.279 29.246 1.00 96.19 290 LYS A O 1
ATOM 2148 N N . LYS A 1 291 ? -17.633 -11.418 30.030 1.00 95.88 291 LYS A N 1
ATOM 2149 C CA . LYS A 1 291 ? -18.239 -11.787 28.743 1.00 95.88 291 LYS A CA 1
ATOM 2150 C C . LYS A 1 291 ? -18.062 -10.680 27.700 1.00 95.88 291 LYS A C 1
ATOM 2152 O O . LYS A 1 291 ? -17.722 -10.982 26.560 1.00 95.88 291 LYS A O 1
ATOM 2157 N N . ALA A 1 292 ? -18.236 -9.419 28.090 1.00 96.88 292 ALA A N 1
ATOM 2158 C CA . ALA A 1 292 ? -18.040 -8.271 27.215 1.00 96.88 292 ALA A CA 1
ATOM 2159 C C . ALA A 1 292 ? -16.588 -8.149 26.734 1.00 96.88 292 ALA A C 1
ATOM 2161 O O . ALA A 1 292 ? -16.368 -7.958 25.543 1.00 96.88 292 ALA A O 1
ATOM 2162 N N . LEU A 1 293 ? -15.595 -8.338 27.609 1.00 96.94 293 LEU A N 1
ATOM 2163 C CA . LEU A 1 293 ? -14.182 -8.323 27.207 1.00 96.94 293 LEU A CA 1
ATOM 2164 C C . LEU A 1 293 ? -13.870 -9.385 26.145 1.00 96.94 293 LEU A C 1
ATOM 2166 O O . LEU A 1 293 ? -13.178 -9.096 25.175 1.00 96.94 293 LEU A O 1
ATOM 2170 N N . LEU A 1 294 ? -14.422 -10.593 26.293 1.00 96.50 294 LEU A N 1
ATOM 2171 C CA . LEU A 1 294 ? -14.277 -11.659 25.296 1.00 96.50 294 LEU A CA 1
ATOM 2172 C C . LEU A 1 294 ? -15.061 -11.377 24.011 1.00 96.50 294 LEU A C 1
ATOM 2174 O O . LEU A 1 294 ? -14.670 -11.822 22.934 1.00 96.50 294 LEU A O 1
ATOM 2178 N N . GLN A 1 295 ? -16.193 -10.683 24.104 1.00 96.00 295 GLN A N 1
ATOM 2179 C CA . GLN A 1 295 ? -16.998 -10.327 22.941 1.00 96.00 295 GLN A CA 1
ATOM 2180 C C . GLN A 1 295 ? -16.347 -9.211 22.123 1.00 96.00 295 GLN A C 1
ATOM 2182 O O . GLN A 1 295 ? -16.370 -9.297 20.903 1.00 96.00 295 GLN A O 1
ATOM 2187 N N . TYR A 1 296 ? -15.758 -8.204 22.768 1.00 97.12 296 TYR A N 1
ATOM 2188 C CA . TYR A 1 296 ? -15.165 -7.021 22.131 1.00 97.12 296 TYR A CA 1
ATOM 2189 C C . TYR A 1 296 ? -13.632 -7.092 22.010 1.00 97.12 296 TYR A C 1
ATOM 2191 O O . TYR A 1 296 ? -12.984 -6.080 21.773 1.00 97.12 296 TYR A O 1
ATOM 2199 N N . HIS A 1 297 ? -13.035 -8.278 22.150 1.00 97.06 297 HIS A N 1
ATOM 2200 C CA . HIS A 1 297 ? -11.589 -8.459 22.022 1.00 97.06 297 HIS A CA 1
ATOM 2201 C C . HIS A 1 297 ? -11.105 -8.140 20.591 1.00 97.06 297 HIS A C 1
ATOM 2203 O O . HIS A 1 297 ? -11.670 -8.699 19.647 1.00 97.06 297 HIS A O 1
ATOM 2209 N N . PRO A 1 298 ? -10.053 -7.320 20.396 1.00 96.00 298 PRO A N 1
ATOM 2210 C CA . PRO A 1 298 ? -9.624 -6.872 19.066 1.00 96.00 298 PRO A CA 1
ATOM 2211 C C . PRO A 1 298 ? -9.270 -8.032 18.122 1.00 96.00 298 PRO A C 1
ATOM 2213 O O . PRO A 1 298 ? -9.673 -8.019 16.962 1.00 96.00 298 PRO A O 1
ATOM 2216 N N . ASP A 1 299 ? -8.625 -9.082 18.637 1.00 96.62 299 ASP A N 1
ATOM 2217 C CA . ASP A 1 299 ? -8.231 -10.270 17.858 1.00 96.62 299 ASP A CA 1
ATOM 2218 C C . ASP A 1 299 ? -9.424 -10.979 17.186 1.00 96.62 299 ASP A C 1
ATOM 2220 O O . ASP A 1 299 ? -9.340 -11.438 16.052 1.00 96.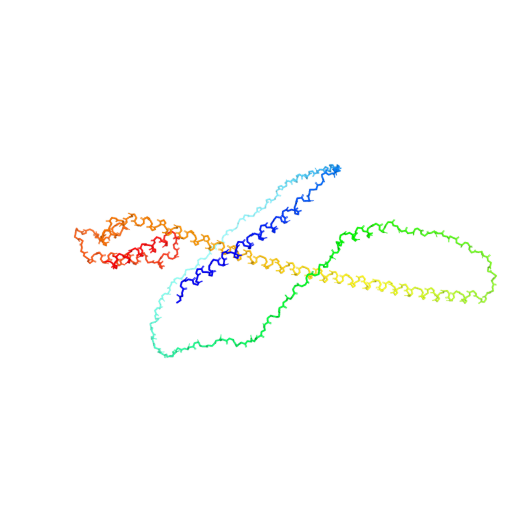62 299 ASP A O 1
ATOM 2224 N N . ARG A 1 300 ? -10.600 -10.979 17.832 1.00 96.25 300 ARG A N 1
ATOM 2225 C CA . ARG A 1 300 ? -11.814 -11.608 17.279 1.00 96.25 300 ARG A CA 1
ATOM 2226 C C . ARG A 1 300 ? -12.454 -10.813 16.149 1.00 96.25 300 ARG A C 1
ATOM 2228 O O . ARG A 1 300 ? -13.312 -11.341 15.442 1.00 96.25 300 ARG A O 1
ATOM 2235 N N . HIS A 1 301 ? -12.088 -9.544 16.010 1.00 96.38 301 HIS A N 1
ATOM 2236 C CA . HIS A 1 301 ? -12.657 -8.656 15.002 1.00 96.38 301 HIS A CA 1
ATOM 2237 C C . HIS A 1 301 ? -11.636 -8.234 13.952 1.00 96.38 301 HIS A C 1
ATOM 2239 O O . HIS A 1 301 ? -12.030 -7.531 13.035 1.00 96.38 301 HIS A O 1
ATOM 2245 N N . ALA A 1 302 ? -10.384 -8.698 14.002 1.00 94.50 302 ALA A N 1
ATOM 2246 C CA . ALA A 1 302 ? -9.320 -8.301 13.072 1.00 94.50 302 ALA A CA 1
ATOM 2247 C C . ALA A 1 302 ? -9.643 -8.537 11.579 1.00 94.50 302 ALA A C 1
ATOM 2249 O O . ALA A 1 302 ? -9.082 -7.871 10.713 1.00 94.50 302 ALA A O 1
ATOM 2250 N N . SER A 1 303 ? -10.565 -9.453 11.266 1.00 96.06 303 SER A N 1
ATOM 2251 C CA . SER A 1 303 ? -11.039 -9.735 9.901 1.00 96.06 303 SER A CA 1
ATOM 2252 C C . SER A 1 303 ? -12.309 -8.974 9.494 1.00 96.06 303 SER A C 1
ATOM 2254 O O . SER A 1 303 ? -12.742 -9.062 8.348 1.00 96.06 303 SER A O 1
ATOM 2256 N N . LYS A 1 304 ? -12.942 -8.242 10.417 1.00 96.12 304 LYS A N 1
ATOM 2257 C CA . LYS A 1 304 ? -14.191 -7.501 10.172 1.00 96.12 304 LYS A CA 1
ATOM 2258 C C . LYS A 1 304 ? -13.935 -6.182 9.440 1.00 96.12 304 LYS A C 1
ATOM 2260 O O . LYS A 1 304 ? -12.794 -5.736 9.397 1.00 96.12 304 LYS A O 1
ATOM 2265 N N . PRO A 1 305 ? -14.962 -5.512 8.885 1.00 96.44 305 PRO A N 1
ATOM 2266 C CA . PRO A 1 305 ? -14.800 -4.159 8.353 1.00 96.44 305 PRO A CA 1
ATOM 2267 C C . PRO A 1 305 ? -14.204 -3.195 9.389 1.00 96.44 305 PRO A C 1
ATOM 2269 O O . PRO A 1 305 ? -14.460 -3.317 10.590 1.00 96.44 305 PRO A O 1
ATOM 2272 N N . LEU A 1 306 ? -13.435 -2.216 8.904 1.00 94.38 306 LEU A N 1
ATOM 2273 C CA . LEU A 1 306 ? -12.629 -1.309 9.726 1.00 94.38 306 LEU A CA 1
ATOM 2274 C C . LEU A 1 306 ? -13.438 -0.582 10.811 1.00 94.38 306 LEU A C 1
ATOM 2276 O O . LEU A 1 306 ? -12.979 -0.440 11.942 1.00 94.38 306 LEU A O 1
ATOM 2280 N N . GLU A 1 307 ? -14.659 -0.162 10.488 1.00 95.31 307 GLU A N 1
ATOM 2281 C CA . GLU A 1 307 ? -15.556 0.506 11.436 1.00 95.31 307 GLU A CA 1
ATOM 2282 C C . GLU A 1 307 ? -15.858 -0.369 12.657 1.00 95.31 307 GLU A C 1
ATOM 2284 O O . GLU A 1 307 ? -15.793 0.097 13.794 1.00 95.31 307 GLU A O 1
ATOM 2289 N N . VAL A 1 308 ? -16.129 -1.658 12.430 1.00 96.19 308 VAL A N 1
ATOM 2290 C CA . VAL A 1 308 ? -16.444 -2.623 13.491 1.00 96.19 308 VAL A CA 1
ATOM 2291 C C . VAL A 1 308 ? -15.199 -2.950 14.308 1.00 96.19 308 VAL A C 1
ATOM 2293 O O . VAL A 1 308 ? -15.297 -3.094 15.525 1.00 96.19 308 VAL A O 1
ATOM 2296 N N . GLN A 1 309 ? -14.028 -3.027 13.667 1.00 96.94 309 GLN A N 1
ATOM 2297 C CA . GLN A 1 309 ? -12.750 -3.195 14.366 1.00 96.94 309 GLN A CA 1
ATOM 2298 C C . GLN A 1 309 ? -12.519 -2.067 15.370 1.00 96.94 309 GLN A C 1
ATOM 2300 O O . GLN A 1 309 ? -12.326 -2.325 16.558 1.00 96.94 309 GLN A O 1
ATOM 2305 N N . ILE A 1 310 ? -12.596 -0.822 14.890 1.00 97.62 310 ILE A N 1
ATOM 2306 C CA . ILE A 1 310 ? -12.379 0.379 15.701 1.00 97.62 310 ILE A CA 1
ATOM 2307 C C . ILE A 1 310 ? -13.440 0.478 16.798 1.00 97.62 310 ILE A C 1
ATOM 2309 O O . ILE A 1 310 ? -13.114 0.784 17.941 1.00 97.62 310 ILE A O 1
ATOM 2313 N N . GLU A 1 311 ? -14.705 0.185 16.490 1.00 96.81 311 GLU A N 1
ATOM 2314 C CA . GLU A 1 311 ? -15.765 0.162 17.497 1.00 96.81 311 GLU A CA 1
ATOM 2315 C C . GLU A 1 311 ? -15.483 -0.842 18.615 1.00 96.81 311 GLU A C 1
ATOM 2317 O O . GLU A 1 311 ? -15.582 -0.487 19.790 1.00 96.81 311 GLU A O 1
ATOM 2322 N N . CYS A 1 312 ? -15.080 -2.067 18.278 1.00 97.50 312 CYS A N 1
ATOM 2323 C CA . CYS A 1 312 ? -14.751 -3.073 19.283 1.00 97.50 312 CYS A CA 1
ATOM 2324 C C . CYS A 1 312 ? -13.523 -2.669 20.110 1.00 97.50 312 CYS A C 1
ATOM 2326 O O . CYS A 1 312 ? -13.557 -2.786 21.334 1.00 97.50 312 CYS A O 1
ATOM 2328 N N . GLU A 1 313 ? -12.479 -2.135 19.468 1.00 97.06 313 GLU A N 1
ATOM 2329 C CA . GLU A 1 313 ? -11.271 -1.645 20.140 1.00 97.06 313 GLU A CA 1
ATOM 2330 C C . GLU A 1 313 ? -11.600 -0.531 21.149 1.00 97.06 313 GLU A C 1
ATOM 2332 O O . GLU A 1 313 ? -11.169 -0.573 22.305 1.00 97.06 313 GLU A O 1
ATOM 2337 N N . GLU A 1 314 ? -12.402 0.455 20.747 1.00 97.75 314 GLU A N 1
ATOM 2338 C CA . GLU A 1 314 ? -12.763 1.583 21.604 1.00 97.75 314 GLU A CA 1
ATOM 2339 C C . GLU A 1 314 ? -13.755 1.178 22.713 1.00 97.75 314 GLU A C 1
ATOM 2341 O O . GLU A 1 314 ? -13.639 1.672 23.837 1.00 97.75 314 GLU A O 1
ATOM 2346 N N . ILE A 1 315 ? -14.665 0.222 22.470 1.00 97.06 315 ILE A N 1
ATOM 2347 C CA . ILE A 1 315 ? -15.500 -0.382 23.526 1.00 97.06 315 ILE A CA 1
ATOM 2348 C C . ILE A 1 315 ? -14.628 -1.127 24.542 1.00 97.06 315 ILE A C 1
ATOM 2350 O O . ILE A 1 315 ? -14.806 -0.955 25.749 1.00 97.06 315 ILE A O 1
ATOM 2354 N N . PHE A 1 316 ? -13.664 -1.923 24.080 1.00 97.62 316 PHE A N 1
ATOM 2355 C CA . PHE A 1 316 ? -12.754 -2.669 24.947 1.00 97.62 316 PHE A CA 1
ATOM 2356 C C . PHE A 1 316 ? -11.915 -1.733 25.831 1.00 97.62 316 PHE A C 1
ATOM 2358 O O . PHE A 1 316 ? -11.849 -1.921 27.050 1.00 97.62 316 PHE A O 1
ATOM 2365 N N . LYS A 1 317 ? -11.348 -0.665 25.251 1.00 96.94 317 LYS A N 1
ATOM 2366 C CA . LYS A 1 317 ? -10.644 0.392 26.002 1.00 96.94 317 LYS A CA 1
ATOM 2367 C C . LYS A 1 317 ? -11.555 1.058 27.030 1.00 96.94 317 LYS A C 1
ATOM 2369 O O . LYS A 1 317 ? -11.155 1.235 28.182 1.00 96.94 317 LYS A O 1
ATOM 2374 N N . LEU A 1 318 ? -12.784 1.402 26.639 1.00 96.12 318 LEU A N 1
ATOM 2375 C CA . LEU A 1 318 ? -13.758 2.026 27.530 1.00 96.12 318 LEU A CA 1
ATOM 2376 C C . LEU A 1 318 ? -14.070 1.128 28.735 1.00 96.12 318 LEU A C 1
ATOM 2378 O O . LEU A 1 318 ? -14.056 1.616 29.866 1.00 96.12 318 LEU A O 1
ATOM 2382 N N . LEU A 1 319 ? -14.294 -0.169 28.508 1.00 95.81 319 LEU A N 1
ATOM 2383 C CA . LEU A 1 319 ? -14.561 -1.154 29.559 1.00 95.81 319 LEU A CA 1
ATOM 2384 C C . LEU A 1 319 ? -13.392 -1.262 30.547 1.00 95.81 319 LEU A C 1
ATOM 2386 O O . LEU A 1 319 ? -13.607 -1.108 31.751 1.00 95.81 319 LEU A O 1
ATOM 2390 N N . ASN A 1 320 ? -12.160 -1.417 30.054 1.00 95.31 320 ASN A N 1
ATOM 2391 C CA . ASN A 1 320 ? -10.970 -1.476 30.911 1.00 95.31 320 ASN A CA 1
ATOM 2392 C C . ASN A 1 320 ? -10.760 -0.174 31.704 1.00 95.31 320 ASN A C 1
ATOM 2394 O O . ASN A 1 320 ? -10.492 -0.215 32.904 1.00 95.31 320 ASN A O 1
ATOM 2398 N N . SER A 1 321 ? -10.970 0.991 31.078 1.00 93.69 321 SER A N 1
ATOM 2399 C CA . SER A 1 321 ? -10.827 2.300 31.742 1.00 93.69 321 SER A CA 1
ATOM 2400 C C . SER A 1 321 ? -11.845 2.546 32.865 1.00 93.69 321 SER A C 1
ATOM 2402 O O . SER A 1 321 ? -11.626 3.381 33.745 1.00 93.69 321 SER A O 1
ATOM 2404 N N . ARG A 1 322 ? -12.996 1.864 32.813 1.00 91.25 322 ARG A N 1
ATOM 2405 C CA . ARG A 1 322 ? -14.062 1.956 33.818 1.00 91.25 322 ARG A CA 1
ATOM 2406 C C . ARG A 1 322 ? -13.909 0.919 34.923 1.00 91.25 322 ARG A C 1
ATOM 2408 O O . ARG A 1 322 ? -14.440 1.150 35.997 1.00 91.25 322 ARG A O 1
ATOM 2415 N N . ALA A 1 323 ? -13.230 -0.195 34.662 1.00 87.81 323 ALA A N 1
ATOM 2416 C CA . ALA A 1 323 ? -12.958 -1.221 35.666 1.00 87.81 323 ALA A CA 1
ATOM 2417 C C . ALA A 1 323 ? -11.792 -0.848 36.593 1.00 87.81 323 ALA A C 1
ATOM 2419 O O . ALA A 1 323 ? -11.733 -1.337 37.715 1.00 87.81 323 ALA A O 1
ATOM 2420 N N . ALA A 1 324 ? -10.883 0.013 36.125 1.00 80.12 324 ALA A N 1
ATOM 2421 C CA . ALA A 1 324 ? -9.757 0.523 36.906 1.00 80.12 324 ALA A CA 1
ATOM 2422 C C . ALA A 1 324 ? -10.113 1.697 37.846 1.00 80.12 324 ALA A C 1
ATOM 2424 O O . ALA A 1 324 ? -9.239 2.172 38.565 1.00 80.12 324 ALA A O 1
ATOM 2425 N N . ARG A 1 325 ? -11.359 2.190 37.811 1.00 67.00 325 ARG A N 1
ATOM 2426 C CA . ARG A 1 325 ? -11.883 3.237 38.703 1.00 67.00 325 ARG A CA 1
ATOM 2427 C C . ARG A 1 325 ? -12.735 2.624 39.801 1.00 67.00 325 ARG A C 1
ATOM 2429 O O . ARG A 1 325 ? -12.665 3.154 40.927 1.00 67.00 325 ARG A O 1
#

Mean predicted aligned error: 20.84 Å

InterPro domains:
  IPR001623 DnaJ domain [PS50076] (264-325)
  IPR001623 DnaJ domain [cd06257] (281-320)
  IPR036869 Chaperone J-domain superfamily [G3DSA:1.10.287.110] (184-325)
  IPR036869 Chaperone J-domain superfamily [SSF46565] (198-320)

Organism: NCBI:txid41462

Radius of gyration: 48.05 Å; Cα contacts (8 Å, |Δi|>4): 68; chains: 1; bounding box: 91×91×131 Å

Secondary structur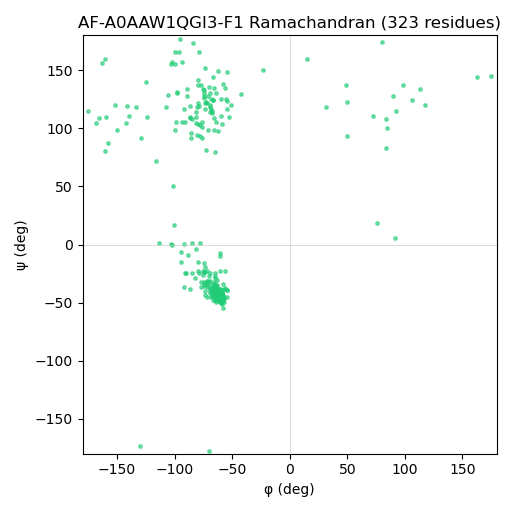e (DSSP, 8-state):
--HHHHHHHHHHHHHHHHHHHHHHHHHHHHHHHHHTT-------PPPPP----PPPPPPPP----------------------------------------------PPPP----PPPP------------THHHHHHHHHHTT-----------PPP-----TTTHHHHHHHHHHHHHHHHHHHHHHHHHHHHHHHHHHHHHHHHHHHHHHHHHHHHHHHHHHHHHHHHHHHHHHHHHHHHHHHHHHHHHHHHHHTT--SHHHHHHHTT--S-SS-SS--HHHHHHHHHHHHHHS-HHHHTTS-HHHHHHHHHHHHHHHHHH--

pLDDT: mean 72.95, std 22.54, range [34.66, 98.56]

Solvent-accessible surface area (backbone atoms only — not comparable to full-atom values): 21227 Å² total; per-residue (Å²): 133,68,70,70,58,59,55,52,56,53,51,56,53,50,56,57,51,53,55,52,51,54,54,50,53,53,50,51,49,54,59,53,58,59,60,69,74,66,74,76,80,90,77,84,89,76,90,78,78,86,76,83,82,81,81,84,80,87,81,81,86,81,83,87,85,89,81,88,82,84,91,86,85,87,78,90,84,92,86,87,81,88,90,83,83,90,79,86,86,85,86,84,84,86,88,81,90,84,88,80,90,81,82,88,74,86,86,80,82,82,91,80,80,93,77,82,82,78,86,81,80,86,79,86,75,84,78,83,75,78,68,68,73,65,58,61,62,56,60,66,61,59,76,74,68,76,81,78,76,80,87,74,82,76,83,77,82,89,80,80,80,85,56,89,77,58,61,64,56,54,55,50,53,51,51,53,51,51,50,54,50,53,52,53,51,52,51,52,51,49,53,52,51,53,50,53,52,51,51,52,49,53,54,50,52,50,52,50,50,53,51,51,54,51,52,52,51,51,52,52,52,50,53,51,49,52,51,51,51,50,51,54,51,52,49,53,53,50,54,51,51,54,51,50,46,53,54,46,50,52,52,50,47,65,59,37,68,83,41,85,47,71,60,48,38,38,50,58,73,71,44,78,52,57,92,85,53,94,72,89,50,73,67,40,43,51,51,37,48,56,50,46,49,69,71,28,33,53,84,84,30,71,86,50,60,69,70,60,31,49,46,26,42,52,50,38,51,52,52,53,64,57,71,77,107